Protein AF-A0A7K2MSC1-F1 (afdb_monomer_lite)

Structure (mmCIF, N/CA/C/O backbone):
data_AF-A0A7K2MSC1-F1
#
_entry.id   AF-A0A7K2MSC1-F1
#
loop_
_atom_site.group_PDB
_atom_site.id
_atom_site.type_symbol
_atom_site.label_atom_id
_atom_site.label_alt_id
_atom_site.label_comp_id
_atom_site.label_asym_id
_atom_site.label_entity_id
_atom_site.label_seq_id
_atom_site.pdbx_PDB_ins_code
_atom_site.Cartn_x
_atom_site.Cartn_y
_atom_site.Cartn_z
_atom_site.occupancy
_atom_site.B_iso_or_equiv
_atom_site.auth_seq_id
_atom_site.auth_comp_id
_atom_site.auth_asym_id
_atom_site.auth_atom_id
_atom_site.pdbx_PDB_model_num
ATOM 1 N N . ARG A 1 1 ? 23.534 0.451 -11.348 1.00 74.56 1 ARG A N 1
ATOM 2 C CA . ARG A 1 1 ? 22.287 0.545 -12.152 1.00 74.56 1 ARG A CA 1
ATOM 3 C C . ARG A 1 1 ? 22.360 -0.289 -13.434 1.00 74.56 1 ARG A C 1
ATOM 5 O O . ARG A 1 1 ? 21.647 -1.275 -13.486 1.00 74.56 1 ARG A O 1
ATOM 12 N N . ASN A 1 2 ? 23.224 0.024 -14.408 1.00 80.44 2 ASN A N 1
ATOM 13 C CA . ASN A 1 2 ? 23.273 -0.713 -15.690 1.00 80.44 2 ASN A CA 1
ATOM 14 C C . ASN A 1 2 ? 23.543 -2.213 -15.507 1.00 80.44 2 ASN A C 1
ATOM 16 O O . ASN A 1 2 ? 22.733 -3.019 -15.931 1.00 80.44 2 ASN A O 1
ATOM 20 N N . ALA A 1 3 ? 24.542 -2.581 -14.698 1.00 86.00 3 ALA A N 1
ATOM 21 C CA . ALA A 1 3 ? 24.825 -3.988 -14.392 1.00 86.00 3 ALA A CA 1
ATOM 22 C C . ALA A 1 3 ? 23.636 -4.767 -13.782 1.00 86.00 3 ALA A C 1
ATOM 24 O O . ALA A 1 3 ? 23.560 -5.982 -13.927 1.00 86.00 3 ALA A O 1
ATOM 25 N N . PHE A 1 4 ? 22.714 -4.091 -13.085 1.00 88.38 4 PHE A N 1
ATOM 26 C CA . PHE A 1 4 ? 21.494 -4.725 -12.577 1.00 88.38 4 PHE A CA 1
ATOM 27 C C . PHE A 1 4 ? 20.486 -4.956 -13.708 1.00 88.38 4 PHE A C 1
ATOM 29 O O . PHE A 1 4 ? 19.963 -6.057 -13.840 1.00 88.38 4 PHE A O 1
ATOM 36 N N . ILE A 1 5 ? 20.270 -3.948 -14.556 1.00 88.25 5 ILE A N 1
ATOM 37 C CA . ILE A 1 5 ? 19.389 -4.043 -15.727 1.00 88.25 5 ILE A CA 1
ATOM 38 C C . ILE A 1 5 ? 19.892 -5.126 -16.690 1.00 88.25 5 ILE A C 1
ATOM 40 O O . ILE A 1 5 ? 19.112 -5.977 -17.105 1.00 88.25 5 ILE A O 1
ATOM 44 N N . ASP A 1 6 ? 21.194 -5.161 -16.970 1.00 87.31 6 ASP A N 1
ATOM 45 C CA . ASP A 1 6 ? 21.807 -6.167 -17.841 1.00 87.31 6 ASP A CA 1
ATOM 46 C C . ASP A 1 6 ? 21.598 -7.587 -17.300 1.00 87.31 6 ASP A C 1
ATOM 48 O O . ASP A 1 6 ? 21.292 -8.506 -18.058 1.00 87.31 6 ASP A O 1
ATOM 52 N N . ARG A 1 7 ? 21.676 -7.772 -15.973 1.00 90.00 7 ARG A N 1
ATOM 53 C CA . ARG A 1 7 ? 21.363 -9.060 -15.335 1.00 90.00 7 ARG A CA 1
ATOM 54 C C . ARG A 1 7 ? 19.901 -9.455 -15.521 1.00 90.00 7 ARG A C 1
ATOM 56 O O . ARG A 1 7 ? 19.647 -10.616 -15.825 1.00 90.00 7 ARG A O 1
ATOM 63 N N . LEU A 1 8 ? 18.955 -8.525 -15.379 1.00 90.12 8 LEU A N 1
ATOM 64 C CA . LEU A 1 8 ? 17.536 -8.805 -15.643 1.00 90.12 8 LEU A CA 1
ATOM 65 C C . LEU A 1 8 ? 17.312 -9.212 -17.102 1.00 90.12 8 LEU A C 1
ATOM 67 O O . LEU A 1 8 ? 16.561 -10.147 -17.371 1.00 90.12 8 LEU A O 1
ATOM 71 N N . LEU A 1 9 ? 18.001 -8.555 -18.035 1.00 89.81 9 LEU A N 1
ATOM 72 C CA . LEU A 1 9 ? 17.887 -8.835 -19.465 1.00 89.81 9 LEU A CA 1
ATOM 73 C C . LEU A 1 9 ? 18.425 -10.213 -19.859 1.00 89.81 9 LEU A C 1
ATOM 75 O O . LEU A 1 9 ? 17.995 -10.747 -20.871 1.00 89.81 9 LEU A O 1
ATOM 79 N N . THR A 1 10 ? 19.265 -10.864 -19.048 1.00 90.94 10 THR A N 1
ATOM 80 C CA . THR A 1 10 ? 19.628 -12.276 -19.299 1.00 90.94 10 THR A CA 1
ATOM 81 C C . THR A 1 10 ? 18.417 -13.221 -19.275 1.00 90.94 10 THR A C 1
ATOM 83 O O . THR A 1 10 ? 18.464 -14.308 -19.849 1.00 90.94 10 THR A O 1
ATOM 86 N N . ALA A 1 11 ? 17.299 -12.804 -18.670 1.00 90.25 11 ALA A N 1
ATOM 87 C CA . ALA A 1 11 ? 16.046 -13.552 -18.691 1.00 90.25 11 ALA A CA 1
ATOM 88 C C . ALA A 1 11 ? 15.349 -13.561 -20.064 1.00 90.25 11 ALA A C 1
ATOM 90 O O . ALA A 1 11 ? 14.458 -14.382 -20.268 1.00 90.25 11 ALA A O 1
ATOM 91 N N . THR A 1 12 ? 15.731 -12.680 -20.998 1.00 88.00 12 THR A N 1
ATOM 92 C CA . THR A 1 12 ? 15.148 -12.641 -22.352 1.00 88.00 12 THR A CA 1
ATOM 93 C C . THR A 1 12 ? 15.789 -13.649 -23.307 1.00 88.00 12 THR A C 1
ATOM 95 O O . THR A 1 12 ? 15.261 -13.875 -24.394 1.00 88.00 12 THR A O 1
ATOM 98 N N . ALA A 1 13 ? 16.900 -14.284 -22.914 1.00 88.56 13 ALA A N 1
ATOM 99 C CA . ALA A 1 13 ? 17.530 -15.332 -23.707 1.00 88.56 13 ALA A CA 1
ATOM 100 C C . ALA A 1 13 ? 16.589 -16.540 -23.867 1.00 88.56 13 ALA A C 1
ATOM 102 O O . ALA A 1 13 ? 15.914 -16.951 -22.921 1.00 88.56 13 ALA A O 1
ATOM 103 N N . ALA A 1 14 ? 16.553 -17.124 -25.068 1.00 85.75 14 ALA A N 1
ATOM 104 C CA . ALA A 1 14 ? 15.609 -18.187 -25.420 1.00 85.75 14 ALA A CA 1
ATOM 105 C C . ALA A 1 14 ? 15.769 -19.462 -24.568 1.00 85.75 14 ALA A C 1
ATOM 107 O O . ALA A 1 14 ? 14.793 -20.169 -24.317 1.00 85.75 14 ALA A O 1
ATOM 108 N N . ASP A 1 15 ? 16.986 -19.745 -24.104 1.00 93.00 15 ASP A N 1
ATOM 109 C CA . ASP A 1 15 ? 17.340 -20.865 -23.227 1.00 93.00 15 ASP A CA 1
ATOM 110 C C . ASP A 1 15 ? 17.222 -20.526 -21.731 1.00 93.00 15 ASP A C 1
ATOM 112 O O . ASP A 1 15 ? 17.391 -21.397 -20.870 1.00 93.00 15 ASP A O 1
ATOM 116 N N . SER A 1 16 ? 16.888 -19.277 -21.396 1.00 91.38 16 SER A N 1
ATOM 117 C CA . SER A 1 16 ? 16.751 -18.855 -20.012 1.00 91.38 16 SER A CA 1
ATOM 118 C C . SER A 1 16 ? 15.553 -19.523 -19.347 1.00 91.38 16 SER A C 1
ATOM 120 O O . SER A 1 16 ? 14.413 -19.469 -19.822 1.00 91.38 16 SER A O 1
ATOM 122 N N . ARG A 1 17 ? 15.804 -20.116 -18.178 1.00 93.25 17 ARG A N 1
ATOM 123 C CA . ARG A 1 17 ? 14.766 -20.650 -17.282 1.00 93.25 17 ARG A CA 1
ATOM 124 C C . ARG A 1 17 ? 14.212 -19.600 -16.319 1.00 93.25 17 ARG A C 1
ATOM 126 O O . ARG A 1 17 ? 13.281 -19.897 -15.574 1.00 93.25 17 ARG A O 1
ATOM 133 N N . LEU A 1 18 ? 14.785 -18.397 -16.314 1.00 90.94 18 LEU A N 1
ATOM 134 C CA . LEU A 1 18 ? 14.333 -17.285 -15.491 1.00 90.94 18 LEU A CA 1
ATOM 135 C C . LEU A 1 18 ? 13.195 -16.543 -16.204 1.00 90.94 18 LEU A C 1
ATOM 137 O O . LEU A 1 18 ? 13.225 -16.337 -17.418 1.00 90.94 18 LEU A O 1
ATOM 141 N N . ARG A 1 19 ? 12.178 -16.133 -15.447 1.00 89.19 19 ARG A N 1
ATOM 142 C CA . ARG A 1 19 ? 11.130 -15.219 -15.910 1.00 89.19 19 ARG A CA 1
ATOM 143 C C . ARG A 1 19 ? 11.129 -14.010 -14.994 1.00 89.19 19 ARG A C 1
ATOM 145 O O . ARG A 1 19 ? 11.107 -14.162 -13.776 1.00 89.19 19 ARG A O 1
ATOM 152 N N . VAL A 1 20 ? 11.192 -12.828 -15.591 1.00 89.50 20 VAL A N 1
ATOM 153 C CA . VAL A 1 20 ? 11.249 -11.556 -14.872 1.00 89.50 20 VAL A CA 1
ATOM 154 C C . VAL A 1 20 ? 9.998 -10.769 -15.216 1.00 89.50 20 VAL A C 1
ATOM 156 O O . VAL A 1 20 ? 9.694 -10.568 -16.388 1.00 89.50 20 VAL A O 1
ATOM 159 N N . VAL A 1 21 ? 9.293 -10.314 -14.184 1.00 90.19 21 VAL A N 1
ATOM 160 C CA . VAL A 1 21 ? 8.221 -9.327 -14.304 1.00 90.19 21 VAL A CA 1
ATOM 161 C C . VAL A 1 21 ? 8.707 -8.062 -13.619 1.00 90.19 21 VAL A C 1
ATOM 163 O O . VAL A 1 21 ? 9.145 -8.109 -12.470 1.00 90.19 21 VAL A O 1
ATOM 166 N N . VAL A 1 22 ? 8.646 -6.938 -14.327 1.00 87.75 22 VAL A N 1
ATOM 167 C CA . VAL A 1 22 ? 9.003 -5.628 -13.778 1.00 87.75 22 VAL A CA 1
ATOM 168 C C . VAL A 1 22 ? 7.748 -4.772 -13.734 1.00 87.75 22 VAL A C 1
ATOM 170 O O . VAL A 1 22 ? 7.053 -4.634 -14.736 1.00 87.75 22 VAL A O 1
ATOM 173 N N . ALA A 1 23 ? 7.468 -4.185 -12.574 1.00 89.06 23 ALA A N 1
ATOM 174 C CA . ALA A 1 23 ? 6.423 -3.183 -12.420 1.00 89.06 23 ALA A CA 1
ATOM 175 C C . ALA A 1 23 ? 7.060 -1.790 -12.432 1.00 89.06 23 ALA A C 1
ATOM 177 O O . ALA A 1 23 ? 7.946 -1.496 -11.628 1.00 89.06 23 ALA A O 1
ATOM 178 N N . VAL A 1 24 ? 6.608 -0.934 -13.346 1.00 88.00 24 VAL A N 1
ATOM 179 C CA . VAL A 1 24 ? 7.097 0.440 -13.504 1.00 88.00 24 VAL A CA 1
ATOM 180 C C . VAL A 1 24 ? 5.888 1.367 -13.553 1.00 88.00 24 VAL A C 1
ATOM 182 O O . VAL A 1 24 ? 4.903 1.063 -14.224 1.00 88.00 24 VAL A O 1
ATOM 185 N N . ARG A 1 25 ? 5.937 2.497 -12.839 1.00 85.88 25 ARG A N 1
ATOM 186 C CA . ARG A 1 25 ? 4.901 3.529 -12.979 1.00 85.88 25 ARG A CA 1
ATOM 187 C C . ARG A 1 25 ? 4.985 4.155 -14.375 1.00 85.88 25 ARG A C 1
ATOM 189 O O . ARG A 1 25 ? 6.079 4.332 -14.908 1.00 85.88 25 ARG A O 1
ATOM 196 N N . ALA A 1 26 ? 3.843 4.528 -14.947 1.00 85.69 26 ALA A N 1
A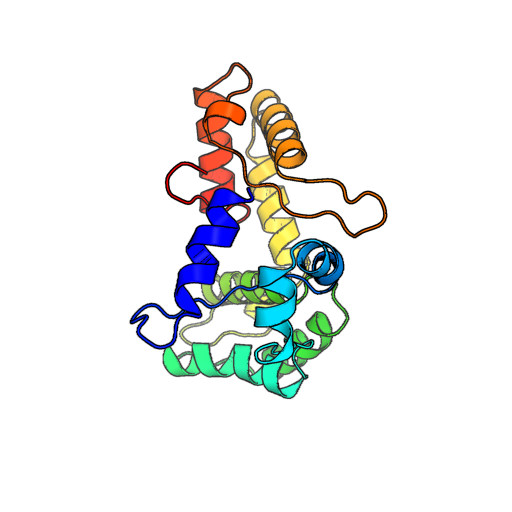TOM 197 C CA . ALA A 1 26 ? 3.771 5.030 -16.320 1.00 85.69 26 ALA A CA 1
ATOM 198 C C . ALA A 1 26 ? 4.672 6.257 -16.578 1.00 85.69 26 ALA A C 1
ATOM 200 O O . ALA A 1 26 ? 5.292 6.354 -17.633 1.00 85.69 26 ALA A O 1
ATOM 201 N N . ASP A 1 27 ? 4.824 7.143 -15.593 1.00 86.06 27 ASP A N 1
ATOM 202 C CA . ASP A 1 27 ? 5.686 8.331 -15.649 1.00 86.06 27 ASP A CA 1
ATOM 203 C C . ASP A 1 27 ? 7.194 8.012 -15.673 1.00 86.06 27 ASP A C 1
ATOM 205 O O . ASP A 1 27 ? 8.000 8.860 -16.048 1.00 86.06 27 ASP A O 1
ATOM 209 N N . PHE A 1 28 ? 7.590 6.774 -15.361 1.00 85.19 28 PHE A N 1
ATOM 210 C CA . PHE A 1 28 ? 8.977 6.306 -15.438 1.00 85.19 28 PHE A CA 1
ATOM 211 C C . PHE A 1 28 ? 9.278 5.492 -16.705 1.00 85.19 28 PHE A C 1
ATOM 213 O O . PHE A 1 28 ? 10.443 5.166 -16.939 1.00 85.19 28 PHE A O 1
ATOM 220 N N . LEU A 1 29 ? 8.284 5.207 -17.560 1.00 86.12 29 LEU A N 1
ATOM 221 C CA . LEU A 1 29 ? 8.501 4.454 -18.806 1.00 86.12 29 LEU A CA 1
ATOM 222 C C . LEU A 1 29 ? 9.495 5.149 -19.746 1.00 86.12 29 LEU A C 1
ATOM 224 O O . LEU A 1 29 ? 10.307 4.475 -20.379 1.00 86.12 29 LEU A O 1
ATOM 228 N N . GLY A 1 30 ? 9.508 6.486 -19.781 1.00 86.25 30 GLY A N 1
ATOM 229 C CA . GLY A 1 30 ? 10.489 7.249 -20.562 1.00 86.25 30 GLY A CA 1
ATOM 230 C C . GLY A 1 30 ? 11.937 6.935 -20.167 1.00 86.25 30 GLY A C 1
ATOM 231 O O . GLY A 1 30 ? 12.795 6.779 -21.029 1.00 86.25 30 GLY A O 1
ATOM 232 N N . ARG A 1 31 ? 12.199 6.713 -18.873 1.00 85.00 31 ARG A N 1
ATOM 233 C CA . ARG A 1 31 ? 13.534 6.342 -18.378 1.00 85.00 31 ARG A CA 1
ATOM 234 C C . ARG A 1 31 ? 13.924 4.913 -18.743 1.00 85.00 31 ARG A C 1
ATOM 236 O O . ARG A 1 31 ? 15.110 4.607 -18.839 1.00 85.00 3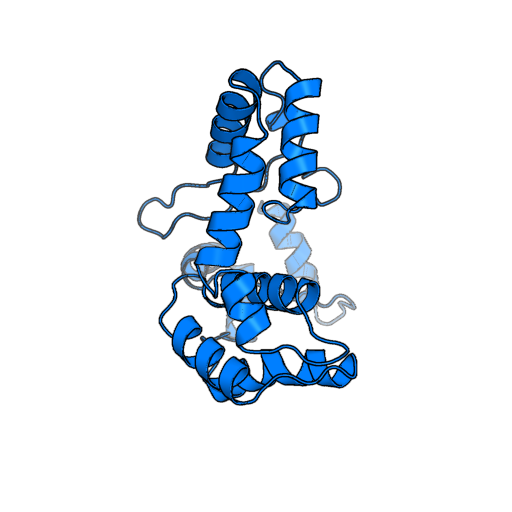1 ARG A O 1
ATOM 243 N N . CYS A 1 32 ? 12.951 4.023 -18.939 1.00 87.38 32 CYS A N 1
ATOM 244 C CA . CYS A 1 32 ? 13.218 2.684 -19.464 1.00 87.38 32 C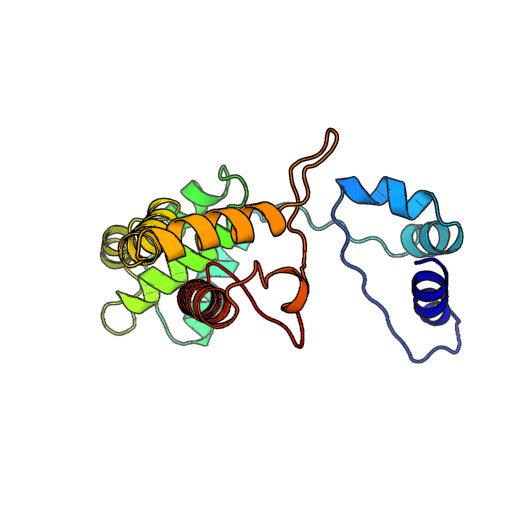YS A CA 1
ATOM 245 C C . CYS A 1 32 ? 13.649 2.741 -20.935 1.00 87.38 32 CYS A C 1
ATOM 247 O O . CYS A 1 32 ? 14.527 1.974 -21.331 1.00 87.38 32 CYS A O 1
ATOM 249 N N . ALA A 1 33 ? 13.094 3.679 -21.711 1.00 86.25 33 ALA A N 1
ATOM 250 C CA . ALA A 1 33 ? 13.446 3.882 -23.116 1.00 86.25 33 ALA A CA 1
ATOM 251 C C . ALA A 1 33 ? 14.889 4.394 -23.323 1.00 86.25 33 ALA A C 1
ATOM 253 O O . ALA A 1 33 ? 15.460 4.238 -24.398 1.00 86.25 33 ALA A O 1
ATOM 254 N N . GLU A 1 34 ? 15.525 4.951 -22.286 1.00 87.94 34 GLU A N 1
ATOM 255 C CA . GLU A 1 34 ? 16.947 5.333 -22.316 1.00 87.94 34 GLU A CA 1
ATOM 256 C C . GLU A 1 34 ? 17.894 4.118 -22.357 1.00 87.94 34 GLU A C 1
ATOM 258 O O . GLU A 1 34 ? 19.079 4.265 -22.657 1.00 87.94 34 GLU A O 1
ATOM 263 N N . HIS A 1 35 ? 17.403 2.914 -22.032 1.00 88.75 35 HIS A N 1
ATOM 264 C CA . HIS A 1 35 ? 18.196 1.688 -22.045 1.00 88.75 35 HIS A CA 1
ATOM 265 C C . HIS A 1 35 ? 17.787 0.798 -23.231 1.00 88.75 35 HIS A C 1
ATOM 267 O O . HIS A 1 35 ? 16.676 0.253 -23.224 1.00 88.75 35 HIS A O 1
ATOM 273 N N . PRO A 1 36 ? 18.669 0.561 -24.223 1.00 87.62 36 PRO A N 1
ATOM 274 C CA . PRO A 1 36 ? 18.310 -0.171 -25.442 1.00 87.62 36 PRO A CA 1
ATOM 275 C C . PRO A 1 36 ? 17.719 -1.560 -25.177 1.00 87.62 36 PRO A C 1
ATOM 277 O O . PRO A 1 36 ? 16.694 -1.922 -25.747 1.00 87.62 36 PRO A O 1
ATOM 280 N N . GLY A 1 37 ? 18.312 -2.317 -24.247 1.00 88.19 37 GLY A N 1
ATOM 281 C CA . GLY A 1 37 ? 17.819 -3.653 -23.912 1.00 88.19 37 GLY A CA 1
ATOM 282 C C . GLY A 1 37 ? 16.443 -3.663 -23.231 1.00 88.19 37 GLY A C 1
ATOM 283 O O . GLY A 1 37 ? 15.642 -4.550 -23.507 1.00 88.19 37 GLY A O 1
ATOM 284 N N . LEU A 1 38 ? 16.130 -2.660 -22.395 1.00 88.56 38 LEU A N 1
ATOM 285 C CA . LEU A 1 38 ? 14.789 -2.541 -21.804 1.00 88.56 38 LEU A CA 1
ATOM 286 C C . LEU A 1 38 ? 13.775 -2.103 -22.852 1.00 88.56 38 LEU A C 1
ATOM 288 O O . LEU A 1 38 ? 12.665 -2.612 -22.860 1.00 88.56 38 LEU A O 1
ATOM 292 N N . THR A 1 39 ? 14.168 -1.202 -23.751 1.00 88.69 39 THR A N 1
ATOM 293 C CA . THR A 1 39 ? 13.316 -0.761 -24.860 1.00 88.69 39 THR A CA 1
ATOM 294 C C . THR A 1 39 ? 12.869 -1.951 -25.702 1.00 88.69 39 THR A C 1
ATOM 296 O O . THR A 1 39 ? 11.674 -2.124 -25.913 1.00 88.69 39 THR A O 1
ATOM 299 N N . ALA A 1 40 ? 13.812 -2.807 -26.110 1.00 87.62 40 ALA A N 1
ATOM 300 C CA . ALA A 1 40 ? 13.506 -4.016 -26.868 1.00 87.62 40 ALA A CA 1
ATOM 301 C C . ALA A 1 40 ? 12.600 -4.978 -26.079 1.00 87.62 40 ALA A C 1
ATOM 303 O O . ALA A 1 40 ? 11.608 -5.462 -26.608 1.00 87.62 40 ALA A O 1
ATOM 304 N N . ALA A 1 41 ? 12.890 -5.211 -24.794 1.00 86.19 41 ALA A N 1
ATOM 305 C CA . ALA A 1 41 ? 12.082 -6.107 -23.964 1.00 86.19 41 ALA A CA 1
ATOM 306 C C . ALA A 1 41 ? 10.648 -5.592 -23.722 1.00 86.19 41 ALA A C 1
ATOM 308 O O . ALA A 1 41 ? 9.715 -6.385 -23.624 1.00 86.19 41 ALA A O 1
ATOM 309 N N . LEU A 1 42 ? 10.460 -4.273 -23.614 1.00 85.19 42 LEU A N 1
ATOM 310 C CA . LEU A 1 42 ? 9.156 -3.661 -23.352 1.00 85.19 42 LEU A CA 1
ATOM 311 C C . LEU A 1 42 ? 8.251 -3.619 -24.589 1.00 85.19 42 LEU A C 1
ATOM 313 O O . LEU A 1 42 ? 7.031 -3.614 -24.424 1.00 85.19 42 LEU A O 1
ATOM 317 N N . GLN A 1 43 ? 8.809 -3.608 -25.804 1.00 83.50 43 GLN A N 1
ATOM 318 C CA . GLN A 1 43 ? 8.024 -3.571 -27.045 1.00 83.50 43 GLN A CA 1
ATOM 319 C C . GLN A 1 43 ? 7.044 -4.747 -27.158 1.00 83.50 43 GLN A C 1
ATOM 321 O O . GLN A 1 43 ? 5.891 -4.539 -27.527 1.00 83.50 43 GLN A O 1
ATOM 326 N N . ASP A 1 44 ? 7.476 -5.945 -26.764 1.00 78.56 44 ASP A N 1
ATOM 327 C CA . ASP A 1 44 ? 6.706 -7.178 -26.968 1.00 78.56 44 ASP A CA 1
ATOM 328 C C . ASP A 1 44 ? 5.951 -7.656 -25.711 1.00 78.56 44 ASP A C 1
ATOM 330 O O . ASP A 1 44 ? 5.162 -8.599 -25.781 1.00 78.56 44 ASP A O 1
ATOM 334 N N . ALA A 1 45 ? 6.184 -7.034 -24.548 1.00 80.56 45 ALA A N 1
ATOM 335 C CA . ALA A 1 45 ? 5.744 -7.564 -23.252 1.00 80.56 45 ALA A CA 1
ATOM 336 C C . ALA A 1 45 ? 5.293 -6.489 -22.241 1.00 80.56 45 ALA A C 1
ATOM 338 O O . ALA A 1 45 ? 5.541 -6.612 -21.040 1.00 80.56 45 ALA A O 1
ATOM 339 N N . THR A 1 46 ? 4.613 -5.435 -22.705 1.00 86.75 46 THR A N 1
ATOM 340 C CA . THR A 1 46 ? 4.043 -4.405 -21.818 1.00 86.75 46 THR A CA 1
ATOM 341 C C . THR A 1 46 ? 2.558 -4.643 -21.553 1.00 86.75 46 THR A C 1
ATOM 343 O O . THR A 1 46 ? 1.738 -4.642 -22.469 1.00 86.75 46 THR A O 1
ATOM 346 N N . LEU A 1 47 ? 2.199 -4.772 -20.274 1.00 89.50 47 LEU A N 1
ATOM 347 C CA . LEU A 1 47 ? 0.815 -4.761 -19.803 1.00 89.50 47 LEU A CA 1
ATOM 348 C C . LEU A 1 47 ? 0.549 -3.460 -19.047 1.00 89.50 47 LEU A C 1
ATOM 350 O O . LEU A 1 47 ? 1.197 -3.172 -18.041 1.00 89.50 47 LEU A O 1
ATOM 354 N N . LEU A 1 48 ? -0.414 -2.675 -19.529 1.00 89.06 48 LEU A N 1
ATOM 355 C CA . LEU A 1 48 ? -0.833 -1.448 -18.862 1.00 89.06 48 LEU A CA 1
ATOM 356 C C . LEU A 1 48 ? -1.865 -1.774 -17.782 1.00 89.06 48 LEU A C 1
ATOM 358 O O . LEU A 1 48 ? -2.987 -2.177 -18.081 1.00 89.06 48 LEU A O 1
ATOM 362 N N . ALA A 1 49 ? -1.485 -1.569 -16.522 1.00 88.75 49 ALA A N 1
ATOM 363 C CA . ALA A 1 49 ? -2.406 -1.624 -15.396 1.00 88.75 49 ALA A CA 1
ATOM 364 C C . ALA A 1 49 ? -3.127 -0.273 -15.264 1.00 88.75 49 ALA A C 1
ATOM 366 O O . ALA A 1 49 ? -2.590 0.679 -14.695 1.00 88.75 49 ALA A O 1
ATOM 367 N N . GLY A 1 50 ? -4.324 -0.184 -15.847 1.00 87.69 50 GLY A N 1
ATOM 368 C CA . GLY A 1 50 ? -5.207 0.969 -15.688 1.00 87.69 50 GLY A CA 1
ATOM 369 C C . GLY A 1 50 ? -5.812 1.064 -14.280 1.00 87.69 50 GLY A C 1
ATOM 370 O O . GLY A 1 50 ? -5.685 0.130 -13.483 1.00 87.69 50 GLY A O 1
ATOM 371 N N . PRO A 1 51 ? -6.482 2.184 -13.955 1.00 87.12 51 PRO A N 1
ATOM 372 C CA . PRO A 1 51 ? -7.270 2.270 -12.732 1.00 87.12 51 PRO A CA 1
ATOM 373 C C . PRO A 1 51 ? -8.351 1.183 -12.723 1.00 87.12 51 PRO A C 1
ATOM 375 O O . PRO A 1 51 ? -8.951 0.894 -13.759 1.00 87.12 51 PRO A O 1
ATOM 378 N N . MET A 1 52 ? -8.611 0.607 -11.547 1.00 92.00 52 MET A N 1
ATOM 379 C CA . MET A 1 52 ? -9.690 -0.364 -11.381 1.00 92.00 52 MET A CA 1
ATOM 380 C C . MET A 1 52 ? -11.036 0.282 -11.709 1.00 92.00 52 MET A C 1
ATOM 382 O O . MET A 1 52 ? -11.359 1.375 -11.237 1.00 92.00 52 MET A O 1
ATOM 386 N N . SER A 1 53 ? -11.846 -0.428 -12.480 1.00 92.69 53 SER A N 1
ATOM 387 C CA . SER A 1 53 ? -13.257 -0.118 -12.652 1.00 92.69 53 SER A CA 1
ATOM 388 C C . SER A 1 53 ? -14.015 -0.255 -11.327 1.00 92.69 53 SER A C 1
ATOM 390 O O . SER A 1 53 ? -13.576 -0.910 -10.381 1.00 92.69 53 SER A O 1
ATOM 392 N N . ARG A 1 54 ? -15.216 0.327 -11.266 1.00 94.38 54 ARG A N 1
ATOM 393 C CA . ARG A 1 54 ? -16.113 0.197 -10.105 1.00 94.38 54 ARG A CA 1
ATOM 394 C C . ARG A 1 54 ? -16.412 -1.262 -9.745 1.00 94.38 54 ARG A C 1
ATOM 396 O O . ARG A 1 54 ? -16.532 -1.578 -8.564 1.00 94.38 54 ARG A O 1
ATOM 403 N N . GLU A 1 55 ? -16.513 -2.138 -10.744 1.00 95.31 55 GLU A N 1
ATOM 404 C CA . GLU A 1 55 ? -16.747 -3.566 -10.517 1.00 95.31 55 GLU A CA 1
ATOM 405 C C . GLU A 1 55 ? -15.495 -4.265 -9.979 1.00 95.31 55 GLU A C 1
ATOM 407 O O . GLU A 1 55 ? -15.581 -5.001 -9.002 1.00 95.31 55 GLU A O 1
ATOM 412 N N . GLU A 1 56 ? -14.314 -3.972 -10.525 1.00 95.50 56 GLU A N 1
ATOM 413 C CA . GLU A 1 56 ? -13.053 -4.516 -9.999 1.00 95.50 56 GLU A CA 1
ATOM 414 C C . GLU A 1 56 ? -12.784 -4.042 -8.566 1.00 95.50 56 GLU A C 1
ATOM 416 O O . GLU A 1 56 ? -12.359 -4.837 -7.729 1.00 95.50 56 GLU A O 1
ATOM 421 N N . LEU A 1 57 ? -13.099 -2.783 -8.238 1.00 95.69 57 LEU A N 1
ATOM 422 C CA . LEU A 1 57 ? -13.049 -2.278 -6.863 1.00 95.69 57 LEU A CA 1
ATOM 423 C C . LEU A 1 57 ? -14.008 -3.052 -5.955 1.00 95.69 57 LEU A C 1
ATOM 425 O O . LEU A 1 57 ? -13.628 -3.486 -4.868 1.00 95.69 57 LEU A O 1
ATOM 429 N N . ARG A 1 58 ? -15.248 -3.269 -6.403 1.00 96.44 58 ARG A N 1
ATOM 430 C CA . ARG A 1 58 ? -16.239 -4.064 -5.671 1.00 96.44 58 ARG A CA 1
ATOM 431 C C . ARG A 1 58 ? -15.724 -5.479 -5.408 1.00 96.44 58 ARG A C 1
ATOM 433 O O . ARG A 1 58 ? -15.828 -5.964 -4.279 1.00 96.44 58 ARG A O 1
ATOM 440 N N . GLU A 1 59 ? -15.153 -6.131 -6.416 1.00 96.62 59 GLU A N 1
ATOM 441 C CA . GLU A 1 59 ? -14.542 -7.451 -6.278 1.00 96.62 59 GLU A CA 1
ATOM 442 C C . GLU A 1 59 ? -13.356 -7.444 -5.310 1.00 96.62 59 GLU A C 1
ATOM 444 O O . GLU A 1 59 ? -13.272 -8.328 -4.452 1.00 96.62 59 GLU A O 1
ATOM 449 N N . ALA A 1 60 ? -12.487 -6.434 -5.393 1.00 95.94 60 ALA A N 1
ATOM 450 C CA . ALA A 1 60 ? -11.333 -6.264 -4.514 1.00 95.94 60 ALA A CA 1
ATOM 451 C C . ALA A 1 60 ? -11.733 -6.112 -3.037 1.00 95.94 60 ALA A C 1
ATOM 453 O O . ALA A 1 60 ? -10.965 -6.489 -2.155 1.00 95.94 60 ALA A O 1
ATOM 454 N N . VAL A 1 61 ? -12.943 -5.622 -2.751 1.00 96.00 61 VAL A N 1
ATOM 455 C CA . VAL A 1 61 ? -13.504 -5.585 -1.391 1.00 96.00 61 VAL A CA 1
ATOM 456 C C . VAL A 1 61 ? -14.151 -6.918 -1.004 1.00 96.00 61 VAL A C 1
ATOM 458 O O . VAL A 1 61 ? -13.878 -7.473 0.062 1.00 96.00 61 VAL A O 1
ATOM 461 N N . VAL A 1 62 ? -15.051 -7.432 -1.843 1.00 96.69 62 VAL A N 1
ATOM 462 C CA . VAL A 1 62 ? -15.955 -8.529 -1.462 1.00 96.69 62 VAL A CA 1
ATOM 463 C C . VAL A 1 62 ? -15.268 -9.891 -1.519 1.00 96.69 62 VAL A C 1
ATOM 465 O O . VAL A 1 62 ? -15.497 -10.719 -0.637 1.00 96.69 62 VAL A O 1
ATOM 468 N N . ARG A 1 63 ? -14.424 -10.151 -2.526 1.00 97.06 63 ARG A N 1
ATOM 469 C CA . ARG A 1 63 ? -13.810 -11.475 -2.716 1.00 97.06 63 ARG A CA 1
ATOM 470 C C . ARG A 1 63 ? -12.850 -11.856 -1.584 1.00 97.06 63 ARG A C 1
ATOM 472 O O . ARG A 1 63 ? -12.993 -12.972 -1.081 1.00 97.06 63 ARG A O 1
ATOM 479 N N . PRO A 1 64 ? -11.939 -10.981 -1.111 1.00 95.56 64 PRO A N 1
ATOM 480 C CA . PRO A 1 64 ? -11.080 -11.313 0.027 1.00 95.56 64 PRO A CA 1
ATOM 481 C C . PRO A 1 64 ? -11.877 -11.556 1.312 1.00 95.56 64 PRO A C 1
ATOM 483 O O . PRO A 1 64 ? -11.593 -12.501 2.048 1.00 95.56 64 PRO A O 1
ATOM 486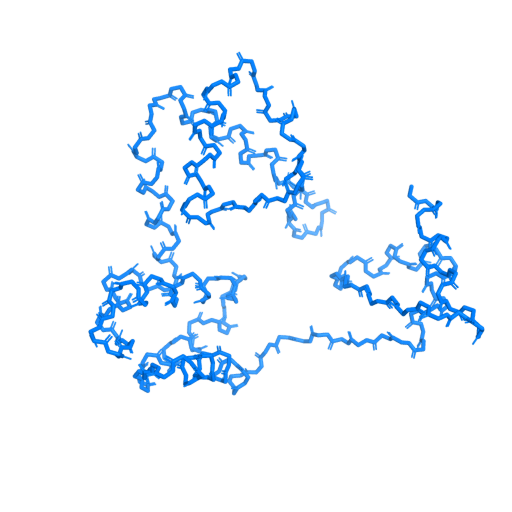 N N . ALA A 1 65 ? -12.919 -10.753 1.558 1.00 95.69 65 ALA A N 1
ATOM 487 C CA . ALA A 1 65 ? -13.802 -10.946 2.703 1.00 95.69 65 ALA A CA 1
ATOM 488 C C . ALA A 1 65 ? -14.516 -12.303 2.633 1.00 95.69 65 ALA A C 1
ATOM 490 O O . ALA A 1 65 ? -14.479 -13.060 3.600 1.00 95.69 65 ALA A O 1
ATOM 491 N N . ALA A 1 66 ? -15.084 -12.656 1.477 1.00 95.88 66 ALA A N 1
ATOM 492 C CA . ALA A 1 66 ? -15.746 -13.941 1.271 1.00 95.88 66 ALA A CA 1
ATOM 493 C C . ALA A 1 66 ? -14.785 -15.130 1.450 1.00 95.88 66 ALA A C 1
ATOM 495 O O . ALA A 1 66 ? -15.151 -16.112 2.094 1.00 95.88 66 ALA A O 1
ATOM 496 N N . ALA A 1 67 ? -13.545 -15.028 0.958 1.00 97.00 67 ALA A N 1
ATOM 497 C CA . ALA A 1 67 ? -12.513 -16.047 1.160 1.00 97.00 67 ALA A CA 1
ATOM 498 C C . ALA A 1 67 ? -12.163 -16.236 2.649 1.00 97.00 67 ALA A C 1
ATOM 500 O O . ALA A 1 67 ? -11.990 -17.361 3.113 1.00 97.00 67 ALA A O 1
ATOM 501 N N . ALA A 1 68 ? -12.156 -15.150 3.428 1.00 95.69 68 ALA A N 1
ATOM 502 C CA . ALA A 1 68 ? -12.028 -15.176 4.888 1.00 95.69 68 ALA A CA 1
ATOM 503 C C . ALA A 1 68 ? -13.354 -15.485 5.615 1.00 95.69 68 ALA A C 1
ATOM 505 O O . ALA A 1 68 ? -13.445 -15.404 6.841 1.00 95.69 68 ALA A O 1
ATOM 506 N N . SER A 1 69 ? -14.402 -15.837 4.866 1.00 96.69 69 SER A N 1
ATOM 507 C CA . SER A 1 69 ? -15.752 -16.107 5.352 1.00 96.69 69 SER A CA 1
ATOM 508 C C . SER A 1 69 ? -16.386 -14.948 6.154 1.00 96.69 69 SER A C 1
ATOM 510 O O . SER A 1 69 ? -17.229 -15.154 7.034 1.00 96.69 69 SER A O 1
ATOM 512 N N . LEU A 1 70 ? -15.987 -13.719 5.844 1.00 97.50 70 LEU A N 1
ATOM 513 C CA . LEU A 1 70 ? -16.574 -12.469 6.314 1.00 97.50 70 LEU A CA 1
ATOM 514 C C . LEU A 1 70 ? -17.673 -12.006 5.350 1.00 97.50 70 LEU A C 1
ATOM 516 O O . LEU A 1 70 ? -17.686 -12.357 4.171 1.00 97.50 70 LEU A O 1
ATOM 520 N N . VAL A 1 71 ? -18.590 -11.188 5.857 1.00 96.75 71 VAL A N 1
ATOM 521 C CA . VAL A 1 71 ? -19.657 -10.559 5.073 1.00 96.75 71 VAL A CA 1
ATOM 522 C C . VAL A 1 71 ? -19.411 -9.057 5.075 1.00 96.75 71 VAL A C 1
ATOM 524 O O . VAL A 1 71 ? -19.189 -8.470 6.130 1.00 96.75 71 VAL A O 1
ATOM 527 N N . VAL A 1 72 ? -19.456 -8.426 3.906 1.00 97.88 72 VAL A N 1
ATOM 528 C CA . VAL A 1 72 ? -19.384 -6.965 3.783 1.00 97.88 72 VAL A CA 1
ATOM 529 C C . VAL A 1 72 ? -20.779 -6.451 3.473 1.00 97.88 72 VAL A C 1
ATOM 531 O O . VAL A 1 72 ? -21.438 -6.950 2.557 1.00 97.88 72 VAL A O 1
ATOM 534 N N . GLU A 1 73 ? -21.251 -5.468 4.234 1.00 97.88 73 GLU A N 1
ATOM 535 C CA . GLU A 1 73 ? -22.528 -4.828 3.939 1.00 97.88 73 GLU A CA 1
ATOM 536 C C . GLU A 1 73 ? -22.522 -4.218 2.535 1.00 97.88 73 GLU A C 1
ATOM 538 O O . GLU A 1 73 ? -21.593 -3.512 2.140 1.00 97.88 73 GLU A O 1
ATOM 543 N N . ARG A 1 74 ? -23.607 -4.435 1.782 1.00 96.75 74 ARG A N 1
ATOM 544 C CA . ARG A 1 74 ? -23.737 -3.894 0.418 1.00 96.75 74 ARG A CA 1
ATOM 545 C C . ARG A 1 74 ? -23.585 -2.373 0.384 1.00 96.75 74 ARG A C 1
ATOM 547 O O . ARG A 1 74 ? -22.983 -1.858 -0.554 1.00 96.75 74 ARG A O 1
ATOM 554 N N . ALA A 1 75 ? -24.125 -1.691 1.396 1.00 97.06 75 ALA A N 1
ATOM 555 C CA . ALA A 1 75 ? -24.031 -0.244 1.545 1.00 97.06 75 ALA A CA 1
ATOM 556 C C . ALA A 1 75 ? -22.583 0.213 1.781 1.00 97.06 75 ALA A C 1
ATOM 558 O O . ALA A 1 75 ? -22.149 1.181 1.164 1.00 97.06 75 ALA A O 1
ATOM 559 N N . LEU A 1 76 ? -21.815 -0.525 2.591 1.00 96.75 76 LEU A N 1
ATOM 560 C CA . LEU A 1 76 ? -20.393 -0.254 2.803 1.00 96.75 76 LEU A CA 1
ATOM 561 C C . LEU A 1 76 ? -19.600 -0.414 1.503 1.00 96.75 76 LEU A C 1
ATOM 563 O O . LEU A 1 76 ? -18.812 0.459 1.157 1.00 96.75 76 LEU A O 1
ATOM 567 N N . THR A 1 77 ? -19.828 -1.494 0.749 1.00 96.75 77 THR A N 1
ATOM 568 C CA . THR A 1 77 ? -19.136 -1.692 -0.532 1.00 96.75 77 THR A CA 1
ATOM 569 C C . THR A 1 77 ? -19.445 -0.574 -1.525 1.00 96.75 77 THR A C 1
ATOM 571 O O . THR A 1 77 ? -18.527 -0.069 -2.160 1.00 96.75 77 THR A O 1
ATOM 574 N N . ALA A 1 78 ? -20.715 -0.178 -1.661 1.00 95.81 78 ALA A N 1
ATOM 575 C CA . ALA A 1 78 ? -21.103 0.913 -2.557 1.00 95.81 78 ALA A CA 1
ATOM 576 C C . ALA A 1 78 ? -20.404 2.223 -2.170 1.00 95.81 78 ALA A C 1
ATOM 578 O O . ALA A 1 78 ? -19.769 2.851 -3.012 1.00 95.81 78 ALA A O 1
ATOM 579 N N . ARG A 1 79 ? -20.430 2.559 -0.876 1.00 94.62 79 ARG A N 1
ATOM 580 C CA . ARG A 1 79 ? -19.782 3.755 -0.338 1.00 94.62 79 ARG A CA 1
ATOM 581 C C . ARG A 1 79 ? -18.270 3.766 -0.564 1.00 94.62 79 ARG A C 1
ATOM 583 O O . ARG A 1 79 ? -17.739 4.774 -1.007 1.00 94.62 79 ARG A O 1
ATOM 590 N N . LEU A 1 80 ? -17.579 2.653 -0.306 1.00 94.06 80 LEU A N 1
ATOM 591 C CA . LEU A 1 80 ? -16.138 2.542 -0.556 1.00 94.06 80 LEU A CA 1
ATOM 592 C C . LEU A 1 80 ? -15.802 2.739 -2.035 1.00 94.06 80 LEU A C 1
ATOM 594 O O . LEU A 1 80 ? -14.871 3.468 -2.353 1.00 94.06 80 LEU A O 1
ATOM 598 N N . VAL A 1 81 ? -16.565 2.118 -2.938 1.00 94.44 81 VAL A N 1
ATOM 599 C CA . VAL A 1 81 ? -16.357 2.280 -4.382 1.00 94.44 81 VAL A CA 1
ATOM 600 C C . VAL A 1 81 ? -16.558 3.739 -4.797 1.00 94.44 81 VAL A C 1
ATOM 602 O O . VAL A 1 81 ? -15.739 4.264 -5.545 1.00 94.44 81 VAL A O 1
ATOM 605 N N . ASP A 1 82 ? -17.597 4.408 -4.292 1.00 93.06 82 ASP A N 1
ATOM 606 C CA . ASP A 1 82 ? -17.845 5.824 -4.581 1.00 93.06 82 ASP A CA 1
ATOM 607 C C . ASP A 1 82 ? -16.728 6.735 -4.060 1.00 93.06 82 ASP A C 1
ATOM 609 O O . ASP A 1 82 ? -16.276 7.622 -4.776 1.00 93.06 82 ASP A O 1
ATOM 613 N N . GLU A 1 83 ? -16.244 6.500 -2.840 1.00 90.81 83 GLU A N 1
ATOM 614 C CA . GLU A 1 83 ? -15.210 7.338 -2.227 1.00 90.81 83 GLU A CA 1
ATOM 615 C C . GLU A 1 83 ? -13.810 7.106 -2.836 1.00 90.81 83 GLU A C 1
ATOM 617 O O . GLU A 1 83 ? -12.986 8.022 -2.837 1.00 90.81 83 GLU A O 1
ATOM 622 N N . VAL A 1 84 ? -13.519 5.906 -3.356 1.00 90.94 84 VAL A N 1
ATOM 623 C CA . VAL A 1 84 ? -12.187 5.523 -3.870 1.00 90.94 84 VAL A CA 1
ATOM 624 C C . VAL A 1 84 ? -11.937 5.981 -5.302 1.00 90.94 84 VAL A C 1
ATOM 626 O O . VAL A 1 84 ? -10.802 6.336 -5.617 1.00 90.94 84 VAL A O 1
ATOM 629 N N . VAL A 1 85 ? -12.961 5.977 -6.163 1.00 85.25 85 VAL A N 1
ATOM 630 C CA . VAL A 1 85 ? -12.815 6.280 -7.602 1.00 85.25 85 VAL A CA 1
ATOM 631 C C . VAL A 1 85 ? -12.177 7.652 -7.843 1.00 85.25 85 VAL A C 1
ATOM 633 O O . VAL A 1 85 ? -11.325 7.777 -8.719 1.00 85.25 85 VAL A O 1
ATOM 636 N N . ASP A 1 86 ? -12.523 8.647 -7.026 1.00 77.31 86 ASP A N 1
ATOM 637 C CA . ASP A 1 86 ? -12.036 10.025 -7.165 1.00 77.31 86 ASP A CA 1
ATOM 638 C C . ASP A 1 86 ? -10.906 10.371 -6.175 1.00 77.31 86 ASP A C 1
ATOM 640 O O . ASP A 1 86 ? -10.466 11.522 -6.079 1.00 77.31 86 ASP A O 1
ATOM 644 N N . ALA A 1 87 ? -10.425 9.392 -5.400 1.00 77.19 87 ALA A N 1
ATOM 645 C CA . ALA A 1 87 ? -9.403 9.618 -4.386 1.00 77.19 87 ALA A CA 1
ATOM 646 C C . ALA A 1 87 ? -7.982 9.428 -4.953 1.00 77.19 87 ALA A C 1
ATOM 648 O O . ALA A 1 87 ? -7.633 8.328 -5.398 1.00 77.19 87 ALA A O 1
ATOM 649 N N . PRO A 1 88 ? -7.096 10.442 -4.865 1.00 71.69 88 PRO A N 1
ATOM 650 C CA . PRO A 1 88 ? -5.679 10.238 -5.145 1.00 71.69 88 PRO A CA 1
ATOM 651 C C . PRO A 1 88 ? -5.113 9.222 -4.146 1.00 71.69 88 PRO A C 1
ATOM 653 O O . PRO A 1 88 ? -5.280 9.369 -2.937 1.00 71.69 88 PRO A O 1
ATOM 656 N N . GLY A 1 89 ? -4.483 8.158 -4.650 1.00 76.75 89 GLY A N 1
ATOM 657 C CA . GLY A 1 89 ? -4.039 7.050 -3.797 1.00 76.75 89 GLY A CA 1
ATOM 658 C C . GLY A 1 89 ? -5.194 6.266 -3.155 1.00 76.75 89 GLY A C 1
ATOM 659 O O . GLY A 1 89 ? -5.026 5.712 -2.070 1.00 76.75 89 GLY A O 1
ATOM 660 N N . GLY A 1 90 ? -6.362 6.207 -3.806 1.00 85.25 90 GLY A N 1
ATOM 661 C CA . GLY A 1 90 ? -7.575 5.598 -3.254 1.00 85.25 90 GLY A CA 1
ATOM 662 C C . GLY A 1 90 ? -7.439 4.126 -2.854 1.00 85.25 90 GLY A C 1
ATOM 663 O O . GLY A 1 90 ? -7.995 3.728 -1.836 1.00 85.25 90 GLY A O 1
ATOM 664 N N . LEU A 1 91 ? -6.661 3.318 -3.586 1.00 89.31 91 LEU A N 1
ATOM 665 C CA . LEU A 1 91 ? -6.474 1.892 -3.271 1.00 89.31 91 LEU A CA 1
ATOM 666 C C . LEU A 1 91 ? -5.764 1.658 -1.917 1.00 89.31 91 LEU A C 1
ATOM 668 O O . LEU A 1 91 ? -6.305 0.908 -1.100 1.00 89.31 91 LEU A O 1
ATOM 672 N N . PRO A 1 92 ? -4.611 2.296 -1.621 1.00 84.94 92 PRO A N 1
ATOM 673 C CA . PRO A 1 92 ? -4.031 2.276 -0.277 1.00 84.94 92 PRO A CA 1
ATOM 674 C C . PRO A 1 92 ? -5.001 2.716 0.826 1.00 84.94 92 PRO A C 1
ATOM 676 O O . PRO A 1 92 ? -5.120 2.027 1.839 1.00 84.94 92 PRO A O 1
ATOM 679 N N . LEU A 1 93 ? -5.736 3.816 0.615 1.00 86.38 93 LEU A N 1
ATOM 680 C CA . LEU A 1 93 ? -6.718 4.309 1.588 1.00 86.38 93 LEU A CA 1
ATOM 681 C C . LEU A 1 93 ? -7.832 3.283 1.829 1.00 86.38 93 LEU A C 1
ATOM 683 O O . LEU A 1 93 ? -8.190 3.015 2.973 1.00 86.38 93 LEU A O 1
ATOM 687 N N . MET A 1 94 ? -8.336 2.661 0.761 1.00 91.88 94 MET A N 1
ATOM 688 C CA . MET A 1 94 ? -9.355 1.614 0.827 1.00 91.88 94 MET A CA 1
ATOM 689 C C . MET A 1 94 ? -8.863 0.422 1.642 1.00 91.88 94 MET A C 1
ATOM 691 O O . MET A 1 94 ? -9.579 -0.067 2.513 1.00 91.88 94 MET A O 1
ATOM 695 N N . SER A 1 95 ? -7.631 -0.027 1.387 1.00 90.12 95 SER A N 1
ATOM 696 C CA . SER A 1 95 ? -7.021 -1.139 2.117 1.00 90.12 95 SER A CA 1
ATOM 697 C C . SER A 1 95 ? -6.905 -0.840 3.613 1.00 90.12 95 SER A C 1
ATOM 699 O O . SER A 1 95 ? -7.184 -1.722 4.427 1.00 90.12 95 SER A O 1
ATOM 701 N N . HIS A 1 96 ? -6.501 0.379 3.981 1.00 86.81 96 HIS A N 1
ATOM 702 C CA . HIS A 1 96 ? -6.405 0.789 5.384 1.00 86.81 96 HIS A CA 1
ATOM 703 C C . HIS A 1 96 ? -7.784 0.874 6.037 1.00 86.81 96 HIS A C 1
ATOM 705 O O . HIS A 1 96 ? -8.019 0.269 7.079 1.00 86.81 96 HIS A O 1
ATOM 711 N N . ALA A 1 97 ? -8.739 1.544 5.392 1.00 90.94 97 ALA A N 1
ATOM 712 C CA . ALA A 1 97 ? -10.083 1.693 5.935 1.00 90.94 97 ALA A CA 1
ATOM 713 C C . ALA A 1 97 ? -10.801 0.341 6.108 1.00 90.94 97 ALA A C 1
ATOM 715 O O . ALA A 1 97 ? -11.511 0.139 7.093 1.00 90.94 97 ALA A O 1
ATOM 716 N N . LEU A 1 98 ? -10.584 -0.618 5.201 1.00 93.31 98 LEU A N 1
ATOM 717 C CA . LEU A 1 98 ? -11.094 -1.986 5.336 1.00 93.31 98 LEU A CA 1
ATOM 718 C C . LEU A 1 98 ? -10.466 -2.739 6.511 1.00 93.31 98 LEU A C 1
ATOM 720 O O . LEU A 1 98 ? -11.174 -3.479 7.196 1.00 93.31 98 LEU A O 1
ATOM 724 N N . LEU A 1 99 ? -9.168 -2.550 6.762 1.00 91.12 99 LEU A N 1
ATOM 725 C CA . LEU A 1 99 ? -8.491 -3.134 7.919 1.00 91.12 99 LEU A CA 1
ATOM 726 C C . LEU A 1 99 ? -9.068 -2.592 9.230 1.00 91.12 99 LEU A C 1
ATOM 728 O O . LEU A 1 99 ? -9.404 -3.378 10.117 1.00 91.12 99 LEU A O 1
ATOM 732 N N . GLU A 1 100 ? -9.226 -1.274 9.344 1.00 90.06 100 GLU A N 1
ATOM 733 C CA . GLU A 1 100 ? -9.802 -0.662 10.545 1.00 90.06 100 GLU A CA 1
ATOM 734 C C . GLU A 1 100 ? -11.267 -1.073 10.723 1.00 90.06 100 GLU A C 1
ATOM 736 O O . GLU A 1 100 ? -11.677 -1.499 11.802 1.00 90.06 100 GLU A O 1
ATOM 741 N N . THR A 1 101 ? -12.047 -1.104 9.641 1.00 93.56 101 THR A N 1
ATOM 742 C CA . THR A 1 101 ? -13.422 -1.629 9.680 1.00 93.56 101 THR A CA 1
ATOM 743 C C . THR A 1 101 ? -13.458 -3.084 10.147 1.00 93.56 101 THR A C 1
ATOM 745 O O . THR A 1 101 ? -14.353 -3.480 10.893 1.00 93.56 101 THR A O 1
ATOM 748 N N . TRP A 1 102 ? -12.481 -3.899 9.745 1.00 94.31 102 TRP A N 1
ATOM 749 C CA . TRP A 1 102 ? -12.356 -5.278 10.209 1.00 94.31 102 TRP A CA 1
ATOM 750 C C . TRP A 1 102 ? -12.012 -5.370 11.703 1.00 94.31 102 TRP A C 1
ATOM 752 O O . TRP A 1 102 ? -12.525 -6.270 12.378 1.00 94.31 102 TRP A O 1
ATOM 762 N N . ARG A 1 103 ? -11.202 -4.451 12.243 1.00 91.31 103 ARG A N 1
ATOM 763 C CA . ARG A 1 103 ? -10.927 -4.345 13.690 1.00 91.31 103 ARG A CA 1
ATOM 764 C C . ARG A 1 103 ? -12.186 -3.964 14.478 1.00 91.31 103 ARG A C 1
ATOM 766 O O . ARG A 1 103 ? -12.417 -4.522 15.545 1.00 91.31 103 ARG A O 1
ATOM 773 N N . HIS A 1 104 ? -13.039 -3.116 13.904 1.00 90.44 104 HIS A N 1
ATOM 774 C CA . HIS A 1 104 ? -14.312 -2.660 14.482 1.00 90.44 104 HIS A CA 1
ATOM 775 C C . HIS A 1 104 ? -15.542 -3.493 14.069 1.00 90.44 104 HIS A C 1
ATOM 777 O O . HIS A 1 104 ? -16.684 -3.071 14.265 1.00 90.44 104 HIS A O 1
ATOM 783 N N . ARG A 1 105 ? -15.341 -4.675 13.478 1.00 94.69 105 ARG A N 1
ATOM 784 C CA . ARG A 1 105 ? -16.433 -5.487 12.920 1.00 94.69 105 ARG A CA 1
ATOM 785 C C . ARG A 1 105 ? -17.394 -6.008 13.990 1.00 94.69 105 ARG A C 1
ATOM 787 O O . ARG A 1 105 ? -17.006 -6.299 15.121 1.00 94.69 105 ARG A O 1
ATOM 794 N N . THR A 1 106 ? -18.635 -6.272 13.591 1.00 94.31 106 THR A N 1
ATOM 795 C CA . THR A 1 106 ? -19.618 -6.963 14.438 1.00 94.31 106 THR A CA 1
ATOM 796 C C . THR A 1 106 ? -19.693 -8.435 14.040 1.00 94.31 106 THR A C 1
ATOM 798 O O . THR A 1 106 ? -20.247 -8.798 13.001 1.00 94.31 106 THR A O 1
ATOM 801 N N . GLY A 1 107 ? -19.093 -9.311 14.850 1.00 95.06 107 GLY A N 1
ATOM 802 C CA . GLY A 1 107 ? -18.997 -10.740 14.551 1.00 95.06 107 GLY A CA 1
ATOM 803 C C . GLY A 1 107 ? -18.211 -11.004 13.262 1.00 95.06 107 GLY A C 1
ATOM 804 O O . GLY A 1 107 ? -16.983 -10.902 13.237 1.00 95.06 107 GLY A O 1
ATOM 805 N N . ARG A 1 108 ? -18.925 -11.359 12.188 1.00 95.81 108 ARG A N 1
ATOM 806 C CA . ARG A 1 108 ? -18.357 -11.631 10.852 1.00 95.81 108 ARG A CA 1
ATOM 807 C C . ARG A 1 108 ? -18.683 -10.545 9.825 1.00 95.81 108 ARG A C 1
ATOM 809 O O . ARG A 1 108 ? -18.312 -10.699 8.666 1.00 95.81 108 ARG A O 1
ATOM 816 N N . ALA A 1 109 ? -19.382 -9.487 10.234 1.00 97.06 109 ALA A N 1
ATOM 817 C CA . ALA A 1 109 ? -19.863 -8.443 9.344 1.00 97.06 109 ALA A CA 1
ATOM 818 C C . ALA A 1 109 ? -18.979 -7.191 9.412 1.00 97.06 109 ALA A C 1
ATOM 820 O O . ALA A 1 109 ? -18.801 -6.611 10.484 1.00 97.06 109 ALA A O 1
ATOM 821 N N . LEU A 1 110 ? -18.464 -6.761 8.259 1.00 97.75 110 LEU A N 1
ATOM 822 C CA . LEU A 1 110 ? -17.932 -5.416 8.054 1.00 97.75 110 LEU A CA 1
ATOM 823 C C . LEU A 1 110 ? -19.119 -4.509 7.727 1.00 97.75 110 LEU A C 1
ATOM 825 O O . LEU A 1 110 ? -19.774 -4.689 6.696 1.00 97.75 110 LEU A O 1
ATOM 829 N N . THR A 1 111 ? -19.403 -3.574 8.629 1.00 96.81 111 THR A N 1
ATOM 830 C CA . THR A 1 111 ? -20.613 -2.748 8.601 1.00 96.81 111 THR A CA 1
ATOM 831 C C . THR A 1 111 ? -20.290 -1.291 8.306 1.00 96.81 111 THR A C 1
ATOM 833 O O . THR A 1 111 ? -19.177 -0.827 8.563 1.00 96.81 111 THR A O 1
ATOM 836 N N . VAL A 1 112 ? -21.275 -0.544 7.802 1.00 96.81 112 VAL A N 1
ATOM 837 C CA . VAL A 1 112 ? -21.167 0.916 7.651 1.00 96.81 112 VAL A CA 1
ATOM 838 C C . VAL A 1 112 ? -20.865 1.570 9.000 1.00 96.81 112 VAL A C 1
ATOM 840 O O . VAL A 1 112 ? -20.008 2.441 9.075 1.00 96.81 112 VAL A O 1
ATOM 843 N N . THR A 1 113 ? -21.490 1.101 10.081 1.00 95.56 113 THR A N 1
ATOM 844 C CA . THR A 1 113 ? -21.228 1.612 11.432 1.00 95.56 113 THR A CA 1
ATOM 845 C C . THR A 1 113 ? -19.780 1.381 11.868 1.00 95.56 113 THR A C 1
ATOM 847 O O . THR A 1 113 ? -19.156 2.292 12.404 1.00 95.56 113 THR A O 1
ATOM 850 N N . GLY A 1 114 ? -19.217 0.193 11.616 1.00 92.88 114 GLY A N 1
ATOM 851 C CA . GLY A 1 114 ? -17.810 -0.094 11.918 1.00 92.88 114 GLY A CA 1
ATOM 852 C C . GLY A 1 114 ? -16.852 0.769 11.093 1.00 92.88 114 GLY A C 1
ATOM 853 O O . GLY A 1 114 ? -15.847 1.248 11.610 1.00 92.88 114 GLY A O 1
ATOM 854 N N . TYR A 1 115 ? -17.202 1.030 9.833 1.00 94.19 115 TYR A N 1
ATOM 855 C CA . TYR A 1 115 ? -16.452 1.914 8.942 1.00 94.19 115 TYR A CA 1
ATOM 856 C C . TYR A 1 115 ? -16.469 3.378 9.399 1.00 94.19 115 TYR A C 1
ATOM 858 O O . TYR A 1 115 ? -15.438 4.050 9.391 1.00 94.19 115 TYR A O 1
ATOM 866 N N . GLU A 1 116 ? -17.621 3.882 9.837 1.00 92.31 116 GLU A N 1
ATOM 867 C CA . GLU A 1 116 ? -17.750 5.241 10.372 1.00 92.31 116 GLU A CA 1
ATOM 868 C C . GLU A 1 116 ? -17.032 5.399 11.712 1.00 92.31 116 GLU A C 1
ATOM 870 O O . GLU A 1 116 ? -16.346 6.401 11.921 1.00 92.31 116 GLU A O 1
ATOM 875 N N . ALA A 1 117 ? -17.119 4.392 12.585 1.00 88.12 117 ALA A N 1
ATOM 876 C CA . ALA A 1 117 ? -16.369 4.355 13.838 1.00 88.12 117 ALA A CA 1
ATOM 877 C C . ALA A 1 117 ? -14.850 4.393 13.591 1.00 88.12 117 ALA A C 1
ATOM 879 O O . ALA A 1 117 ? -14.133 5.097 14.300 1.00 88.12 117 ALA A O 1
ATOM 880 N N . ALA A 1 118 ? -14.382 3.719 12.534 1.00 85.62 118 ALA A N 1
ATOM 881 C CA . ALA A 1 118 ? -12.997 3.767 12.069 1.00 85.62 118 ALA A CA 1
ATOM 882 C C . ALA A 1 118 ? -12.604 5.109 11.411 1.00 85.62 118 ALA A C 1
ATOM 884 O O . ALA A 1 118 ? -11.426 5.368 11.180 1.00 85.62 118 ALA A O 1
ATOM 885 N N . GLY A 1 119 ? -13.561 5.994 11.113 1.00 85.44 119 GLY A N 1
ATOM 886 C CA . GLY A 1 119 ? -13.310 7.305 10.509 1.00 85.44 119 GLY A CA 1
ATOM 887 C C . GLY A 1 119 ? -13.424 7.374 8.991 1.00 85.44 119 GLY A C 1
ATOM 888 O O . GLY A 1 119 ? -13.078 8.402 8.410 1.00 85.44 119 GLY A O 1
ATOM 889 N N . GLY A 1 120 ? -13.926 6.325 8.344 1.00 89.12 120 GLY A N 1
ATOM 890 C CA . GLY A 1 120 ? -14.097 6.277 6.895 1.00 89.12 120 GLY A CA 1
ATOM 891 C C . GLY A 1 120 ? -12.780 6.298 6.106 1.00 89.12 120 GLY A C 1
ATOM 892 O O . GLY A 1 120 ? -11.702 6.110 6.665 1.00 89.12 120 GLY A O 1
ATOM 893 N N . LEU A 1 121 ? -12.851 6.544 4.792 1.00 86.31 121 LEU A N 1
ATOM 894 C CA . LEU A 1 121 ? -11.734 6.325 3.863 1.00 86.31 121 LEU A CA 1
ATOM 895 C C . LEU A 1 121 ? -10.505 7.177 4.188 1.00 86.31 121 LEU A C 1
ATOM 897 O O . LEU A 1 121 ? -9.388 6.674 4.265 1.00 86.31 121 LEU A O 1
ATOM 901 N N . ARG A 1 122 ? -10.709 8.487 4.365 1.00 76.88 122 ARG A N 1
ATOM 902 C CA . ARG A 1 122 ? -9.622 9.431 4.672 1.00 76.88 122 ARG A CA 1
ATOM 903 C C . ARG A 1 122 ? -9.341 9.511 6.166 1.00 76.88 122 ARG A C 1
ATOM 905 O O . ARG A 1 122 ? -8.186 9.605 6.571 1.00 76.88 122 ARG A O 1
ATOM 912 N N . GLY A 1 123 ? -10.396 9.483 6.978 1.00 75.81 123 GLY A N 1
ATOM 913 C CA . GLY A 1 123 ? -10.267 9.664 8.416 1.00 75.81 123 GLY A CA 1
ATOM 914 C C . GLY A 1 123 ? -9.611 8.477 9.106 1.00 75.81 123 GLY A C 1
ATOM 915 O O . GLY A 1 123 ? -9.007 8.698 10.143 1.00 75.81 123 GLY A O 1
ATOM 916 N N . ALA A 1 124 ? -9.648 7.265 8.543 1.00 70.94 124 ALA A N 1
ATOM 917 C CA . ALA A 1 124 ? -8.949 6.125 9.132 1.00 70.94 124 ALA A CA 1
ATOM 918 C C . ALA A 1 124 ? -7.425 6.334 9.158 1.00 70.94 124 ALA A C 1
ATOM 920 O O . ALA A 1 124 ? -6.813 6.194 10.209 1.00 70.94 124 ALA A O 1
ATOM 921 N N . VAL A 1 125 ? -6.811 6.747 8.040 1.00 77.25 125 VAL A N 1
ATOM 922 C CA . VAL A 1 125 ? -5.354 6.994 7.999 1.00 77.25 125 VAL A CA 1
ATOM 923 C C . VAL A 1 125 ? -4.978 8.220 8.822 1.00 77.25 125 VAL A C 1
ATOM 925 O O . VAL A 1 125 ? -4.032 8.156 9.600 1.00 77.25 125 VAL A O 1
ATOM 928 N N . VAL A 1 126 ? -5.723 9.324 8.677 1.00 80.94 126 VAL A N 1
ATOM 929 C CA . VAL A 1 126 ? -5.452 10.554 9.438 1.00 80.94 126 VAL A CA 1
ATOM 930 C C . VAL A 1 126 ? -5.559 10.287 10.933 1.00 80.94 126 VAL A C 1
ATOM 932 O O . VAL A 1 126 ? -4.655 10.645 11.668 1.00 80.94 126 VAL A O 1
ATOM 935 N N . ARG A 1 127 ? -6.611 9.604 11.390 1.00 80.50 127 ARG A N 1
ATOM 936 C CA . ARG A 1 127 ? -6.790 9.278 12.807 1.00 80.50 127 ARG A CA 1
ATOM 937 C C . ARG A 1 127 ? -5.663 8.399 13.330 1.00 80.50 127 ARG A C 1
ATOM 939 O O . ARG A 1 127 ? -5.087 8.747 14.348 1.00 80.50 127 ARG A O 1
ATOM 946 N N . THR A 1 128 ? -5.300 7.333 12.615 1.00 80.38 128 THR A N 1
ATOM 947 C CA . THR A 1 128 ? -4.157 6.492 12.999 1.00 80.38 128 THR A CA 1
ATOM 948 C C . THR A 1 128 ? -2.862 7.309 13.074 1.00 80.38 128 THR A C 1
ATOM 950 O O . THR A 1 128 ? -2.086 7.143 14.010 1.00 80.38 128 THR A O 1
ATOM 953 N N . ALA A 1 129 ? -2.623 8.209 12.116 1.00 86.88 129 ALA A N 1
ATOM 954 C CA . ALA A 1 129 ? -1.445 9.070 12.120 1.00 86.88 129 ALA A CA 1
ATOM 955 C C . ALA A 1 129 ? -1.448 10.060 13.295 1.00 86.88 129 ALA A C 1
ATOM 957 O O . ALA A 1 129 ? -0.432 10.186 13.971 1.00 86.88 129 ALA A O 1
ATOM 958 N N . GLU A 1 130 ? -2.575 10.718 13.566 1.00 89.00 130 GLU A N 1
ATOM 959 C CA . GLU A 1 130 ? -2.732 11.664 14.678 1.00 89.00 130 GLU A CA 1
ATOM 960 C C . GLU A 1 130 ? -2.639 10.972 16.045 1.00 89.00 130 GLU A C 1
ATOM 962 O O . GLU A 1 130 ? -2.001 11.502 16.949 1.00 89.00 130 GLU A O 1
ATOM 967 N N . GLU A 1 131 ? -3.210 9.774 16.205 1.00 89.00 131 GLU A N 1
ATOM 968 C CA . GLU A 1 131 ? -3.091 8.965 17.427 1.00 89.00 131 GLU A CA 1
ATOM 969 C C . GLU A 1 131 ? -1.626 8.603 17.696 1.00 89.00 131 GLU A C 1
ATOM 971 O O . GLU A 1 131 ? -1.099 8.902 18.767 1.00 89.00 131 GLU A O 1
ATOM 976 N N . VAL A 1 132 ? -0.933 8.046 16.696 1.00 91.69 132 VAL A N 1
ATOM 977 C CA . VAL A 1 132 ? 0.487 7.688 16.823 1.00 91.69 132 VAL A CA 1
ATOM 978 C C . VAL A 1 132 ? 1.343 8.918 17.099 1.00 91.69 132 VAL A C 1
ATOM 980 O O . VAL A 1 132 ? 2.221 8.864 17.957 1.00 91.69 132 VAL A O 1
ATOM 983 N N . TYR A 1 133 ? 1.106 10.023 16.388 1.00 91.62 133 TYR A N 1
ATOM 984 C CA . TYR A 1 133 ? 1.879 11.252 16.550 1.00 91.62 133 TYR A CA 1
ATOM 985 C C . TYR A 1 133 ? 1.616 11.923 17.906 1.00 91.62 133 TYR A C 1
ATOM 987 O O . TYR A 1 133 ? 2.549 12.431 18.525 1.00 91.62 133 TYR A O 1
ATOM 995 N N . GLY A 1 134 ? 0.376 11.881 18.402 1.00 92.50 134 GLY A N 1
ATOM 996 C CA . GLY A 1 134 ? -0.018 12.420 19.706 1.00 92.50 134 GLY A CA 1
ATOM 997 C C . GLY A 1 134 ? 0.588 11.675 20.900 1.00 92.50 134 GLY A C 1
ATOM 998 O O . GLY A 1 134 ? 0.756 12.265 21.966 1.00 92.50 134 GLY A O 1
ATOM 999 N N . GLU A 1 135 ? 0.966 10.408 20.726 1.00 93.12 135 GLU A N 1
ATOM 1000 C CA . GLU A 1 135 ? 1.683 9.612 21.733 1.00 93.12 135 GLU A CA 1
ATOM 1001 C C . GLU A 1 135 ? 3.203 9.867 21.756 1.00 93.12 135 GLU A C 1
ATOM 1003 O O . GLU A 1 135 ? 3.905 9.389 22.656 1.00 93.12 135 GLU A O 1
ATOM 1008 N N . LEU A 1 136 ? 3.742 10.602 20.776 1.00 94.25 136 LEU A N 1
ATOM 1009 C CA . LEU A 1 136 ? 5.165 10.926 20.717 1.00 94.25 136 LEU A CA 1
ATOM 1010 C C . LEU A 1 136 ? 5.515 12.055 21.688 1.00 94.25 136 LEU A C 1
ATOM 1012 O O . LEU A 1 136 ? 4.822 13.065 21.807 1.00 94.25 136 LEU A O 1
ATOM 1016 N N . THR A 1 137 ? 6.669 11.929 22.340 1.00 94.62 137 THR A N 1
ATOM 1017 C CA . THR A 1 137 ? 7.274 13.067 23.041 1.00 94.62 137 THR A CA 1
ATOM 1018 C C . THR A 1 137 ? 7.727 14.128 22.033 1.00 94.62 137 THR A C 1
ATOM 1020 O O . THR A 1 137 ? 7.972 13.819 20.868 1.00 94.62 137 THR A O 1
ATOM 1023 N N . ALA A 1 138 ? 7.906 15.383 22.459 1.00 94.50 138 ALA A N 1
ATOM 1024 C CA . ALA A 1 138 ? 8.352 16.446 21.549 1.00 94.50 138 ALA A CA 1
ATOM 1025 C C . ALA A 1 138 ? 9.659 16.111 20.779 1.00 94.50 138 ALA A C 1
ATOM 1027 O O . ALA A 1 138 ? 9.697 16.348 19.571 1.00 94.50 138 ALA A O 1
ATOM 1028 N N . PRO A 1 139 ? 10.692 15.494 21.398 1.00 93.06 139 PRO A N 1
ATOM 1029 C CA . PRO A 1 139 ? 11.861 15.008 20.659 1.00 93.06 139 PRO A CA 1
ATOM 1030 C C . PRO A 1 139 ? 11.532 13.906 19.639 1.00 93.06 139 PRO A C 1
ATOM 1032 O O . PRO A 1 139 ? 12.032 13.934 18.517 1.00 93.06 139 PRO A O 1
ATOM 1035 N N . GLN A 1 140 ? 10.660 12.957 19.998 1.00 93.94 140 GLN A N 1
ATOM 1036 C CA . GLN A 1 140 ? 10.226 11.887 19.092 1.00 93.94 140 GLN A CA 1
ATOM 1037 C C . GLN A 1 140 ? 9.408 12.428 17.912 1.00 93.94 140 GLN A C 1
ATOM 1039 O O . GLN A 1 140 ? 9.533 11.920 16.802 1.00 93.94 140 GLN A O 1
ATOM 1044 N N . ALA A 1 141 ? 8.602 13.467 18.127 1.00 94.12 141 ALA A N 1
ATOM 1045 C CA . ALA A 1 141 ? 7.815 14.124 17.090 1.00 94.12 141 ALA A CA 1
ATOM 1046 C C . ALA A 1 141 ? 8.704 14.848 16.058 1.00 94.12 141 ALA A C 1
ATOM 1048 O O . ALA A 1 141 ? 8.492 14.704 14.851 1.00 94.12 141 ALA A O 1
ATOM 1049 N N . ASP A 1 142 ? 9.745 15.564 16.505 1.00 93.81 142 ASP A N 1
ATOM 1050 C CA . ASP A 1 142 ? 10.739 16.156 15.594 1.00 93.81 142 ASP A CA 1
ATOM 1051 C C . ASP A 1 142 ? 11.474 15.076 14.788 1.00 93.81 142 ASP A C 1
ATOM 1053 O O . ASP A 1 142 ? 11.642 15.185 13.568 1.00 93.81 142 ASP A O 1
ATOM 1057 N N . LEU A 1 143 ? 11.842 13.980 15.454 1.00 93.81 143 LEU A N 1
ATOM 1058 C CA . LEU A 1 143 ? 12.486 12.845 14.812 1.00 93.81 143 LEU A CA 1
ATOM 1059 C C . LEU A 1 143 ? 11.580 12.189 13.760 1.00 93.81 143 LEU A C 1
ATOM 1061 O O . LEU A 1 143 ? 12.015 11.982 12.627 1.00 93.81 143 LEU A O 1
ATOM 1065 N N . ALA A 1 144 ? 10.307 11.952 14.087 1.00 94.25 144 ALA A N 1
ATOM 1066 C CA . ALA A 1 144 ? 9.307 11.428 13.160 1.00 94.25 144 ALA A CA 1
ATOM 1067 C C . ALA A 1 144 ? 9.171 12.316 11.921 1.00 94.25 144 ALA A C 1
ATOM 1069 O O . ALA A 1 144 ? 9.213 11.817 10.796 1.00 94.25 144 ALA A O 1
ATOM 1070 N N . ARG A 1 145 ? 9.102 13.641 12.098 1.00 93.81 145 ARG A N 1
ATOM 1071 C CA . ARG A 1 145 ? 9.060 14.591 10.980 1.00 93.81 145 ARG A CA 1
ATOM 1072 C C . ARG A 1 145 ? 10.289 14.462 10.076 1.00 93.81 145 ARG A C 1
ATOM 1074 O O . ARG A 1 145 ? 10.152 14.441 8.853 1.00 93.81 145 ARG A O 1
ATOM 1081 N N . ARG A 1 146 ? 11.490 14.373 10.653 1.00 93.25 146 ARG A N 1
ATOM 1082 C CA . ARG A 1 146 ? 12.749 14.244 9.897 1.00 93.25 146 ARG A CA 1
ATOM 1083 C C . ARG A 1 146 ? 12.856 12.905 9.162 1.00 93.25 146 ARG A C 1
ATOM 1085 O O . ARG A 1 146 ? 13.372 12.891 8.045 1.00 93.25 146 ARG A O 1
ATOM 1092 N N . ILE A 1 147 ? 12.370 11.818 9.765 1.00 92.75 147 ILE A N 1
ATOM 1093 C CA . ILE A 1 147 ? 12.285 10.490 9.142 1.00 92.75 147 ILE A CA 1
ATOM 1094 C C . ILE A 1 147 ? 11.309 10.533 7.964 1.00 92.75 147 ILE A C 1
ATOM 1096 O O . ILE A 1 147 ? 11.704 10.235 6.842 1.00 92.75 147 ILE A O 1
ATOM 1100 N N . LEU A 1 148 ? 10.066 10.978 8.177 1.00 92.25 148 LEU A N 1
ATOM 1101 C CA . LEU A 1 148 ? 9.034 11.003 7.134 1.00 92.25 148 LEU A CA 1
ATOM 1102 C C . LEU A 1 148 ? 9.464 11.827 5.914 1.00 92.25 148 LEU A C 1
ATOM 1104 O O . LEU A 1 148 ? 9.279 11.385 4.785 1.00 92.25 148 LEU A O 1
ATOM 1108 N N . LEU A 1 149 ? 10.113 12.978 6.123 1.00 91.19 149 LEU A N 1
ATOM 1109 C CA . LEU A 1 149 ? 10.643 13.795 5.025 1.00 91.19 149 LEU A CA 1
ATOM 1110 C C . LEU A 1 149 ? 11.776 13.107 4.245 1.00 91.19 149 LEU A C 1
ATOM 1112 O O . LEU A 1 149 ? 11.913 13.343 3.049 1.00 91.19 149 LEU A O 1
ATOM 1116 N N . ARG A 1 150 ? 12.579 12.245 4.884 1.00 91.31 150 ARG A N 1
ATOM 1117 C CA . ARG A 1 150 ? 13.624 11.451 4.207 1.00 91.31 150 ARG A CA 1
ATOM 1118 C C . ARG A 1 150 ? 13.061 10.298 3.377 1.00 91.31 150 ARG A C 1
ATOM 1120 O O . ARG A 1 150 ? 13.742 9.833 2.462 1.00 91.31 150 ARG A O 1
ATOM 1127 N N . LEU A 1 151 ? 11.841 9.861 3.682 1.00 91.81 151 LEU A N 1
ATOM 1128 C CA . LEU A 1 151 ? 11.130 8.788 2.982 1.00 91.81 151 LEU A CA 1
ATOM 1129 C C . LEU A 1 151 ? 10.321 9.287 1.776 1.00 91.81 151 LEU A C 1
ATOM 1131 O O . LEU A 1 151 ? 9.637 8.503 1.113 1.00 91.81 151 LEU A O 1
ATOM 1135 N N . VAL A 1 152 ? 10.421 10.578 1.454 1.00 89.62 152 VAL A N 1
ATOM 1136 C CA . VAL A 1 152 ? 9.839 11.179 0.254 1.00 89.62 152 VAL A CA 1
ATOM 1137 C C . VAL A 1 152 ? 10.963 11.521 -0.720 1.00 89.62 152 VAL A C 1
ATOM 1139 O O . VAL A 1 152 ? 11.951 12.155 -0.358 1.00 89.62 152 VAL A O 1
ATOM 1142 N N . ALA A 1 153 ? 10.814 11.093 -1.969 1.00 86.31 153 ALA A N 1
ATOM 1143 C CA . ALA A 1 153 ? 11.587 11.577 -3.102 1.00 86.31 153 ALA A CA 1
ATOM 1144 C C . ALA A 1 153 ? 10.722 12.609 -3.840 1.00 86.31 153 ALA A C 1
ATOM 1146 O O . ALA A 1 153 ? 9.763 12.203 -4.511 1.00 86.31 153 ALA A O 1
ATOM 1147 N N . PRO A 1 154 ? 11.035 13.914 -3.710 1.00 82.62 154 PRO A N 1
ATOM 1148 C CA . PRO A 1 154 ? 10.334 14.959 -4.437 1.00 82.62 154 PRO A CA 1
ATOM 1149 C C . PRO A 1 154 ? 10.418 14.704 -5.938 1.00 82.62 154 PRO A C 1
ATOM 1151 O O . PRO A 1 154 ? 11.486 14.362 -6.456 1.00 82.62 154 PRO A O 1
ATOM 1154 N N . GLY A 1 155 ? 9.295 14.831 -6.634 1.00 73.50 155 GLY A N 1
ATOM 1155 C CA . GLY A 1 155 ? 9.287 14.708 -8.083 1.00 73.50 155 GLY A CA 1
ATOM 1156 C C . GLY A 1 155 ? 9.621 16.045 -8.741 1.00 73.50 155 GLY A C 1
ATOM 1157 O O . GLY A 1 155 ? 8.872 17.010 -8.613 1.00 73.50 155 GLY A O 1
ATOM 1158 N N . ASP A 1 156 ? 10.713 16.110 -9.505 1.00 68.31 156 ASP A N 1
ATOM 1159 C CA . ASP A 1 156 ? 11.031 17.271 -10.349 1.00 68.31 156 ASP A CA 1
ATOM 1160 C C . ASP A 1 156 ? 10.064 17.323 -11.549 1.00 68.31 156 ASP A C 1
ATOM 1162 O O . ASP A 1 156 ? 10.362 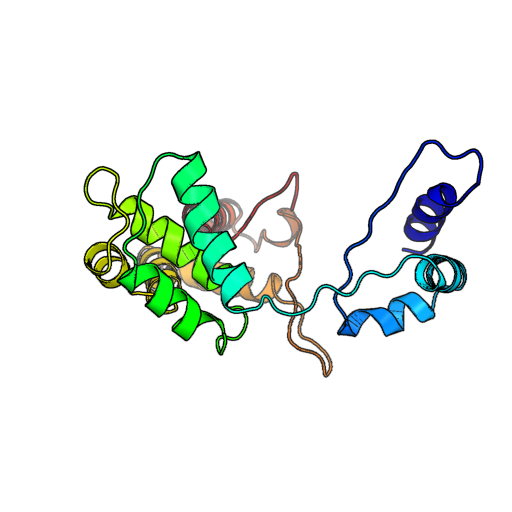16.845 -12.644 1.00 68.31 156 ASP A O 1
ATOM 1166 N N . GLY A 1 157 ? 8.851 17.842 -11.325 1.00 68.62 157 GLY A N 1
ATOM 1167 C CA . GLY A 1 157 ? 7.780 17.913 -12.331 1.00 68.62 157 GLY A CA 1
ATOM 1168 C C . GLY A 1 157 ? 6.925 16.644 -12.464 1.00 68.62 157 GLY A C 1
ATOM 1169 O O . GLY A 1 157 ? 6.073 16.573 -13.348 1.00 68.62 157 GLY A O 1
ATOM 1170 N N . THR A 1 158 ? 7.113 15.660 -11.580 1.00 72.69 158 THR A N 1
ATOM 1171 C CA . THR A 1 158 ? 6.249 14.471 -11.428 1.00 72.69 158 THR A CA 1
ATOM 1172 C C . THR A 1 158 ? 5.684 14.421 -10.005 1.00 72.69 158 THR A C 1
ATOM 1174 O O . THR A 1 158 ? 6.208 15.108 -9.131 1.00 72.69 158 THR A O 1
ATOM 1177 N N . PRO A 1 159 ? 4.609 13.660 -9.727 1.00 77.25 159 PRO A N 1
ATOM 1178 C CA . PRO A 1 159 ? 4.138 13.493 -8.357 1.00 77.25 159 PRO A CA 1
ATOM 1179 C C . PRO A 1 159 ? 5.207 12.844 -7.478 1.00 77.25 159 PRO A C 1
ATOM 1181 O O . PRO A 1 159 ? 5.819 11.854 -7.898 1.00 77.25 159 PRO A O 1
ATOM 1184 N N . ASP A 1 160 ? 5.355 13.353 -6.254 1.00 82.44 160 ASP A N 1
ATOM 1185 C CA . ASP A 1 160 ? 6.276 12.827 -5.247 1.00 82.44 160 ASP A CA 1
ATOM 1186 C C . ASP A 1 160 ? 6.169 11.304 -5.116 1.00 82.44 160 ASP A C 1
ATOM 1188 O O . ASP A 1 160 ? 5.096 10.691 -5.217 1.00 82.44 160 ASP A O 1
ATOM 1192 N N . THR A 1 161 ? 7.317 10.668 -4.914 1.00 81.94 161 THR A N 1
ATOM 1193 C CA . THR A 1 161 ? 7.416 9.212 -4.826 1.00 81.94 161 THR A CA 1
ATOM 1194 C C . THR A 1 161 ? 7.943 8.792 -3.467 1.00 81.94 161 THR A C 1
ATOM 1196 O O . THR A 1 161 ? 8.633 9.545 -2.784 1.00 81.94 161 THR A O 1
ATOM 1199 N N . ARG A 1 162 ? 7.621 7.565 -3.056 1.00 85.69 162 ARG A N 1
ATOM 1200 C CA . ARG A 1 162 ? 8.255 6.975 -1.876 1.00 85.69 162 ARG A CA 1
ATOM 1201 C C . ARG A 1 162 ? 9.752 6.802 -2.137 1.00 85.69 162 ARG A C 1
ATOM 1203 O O . ARG A 1 162 ? 10.143 6.345 -3.214 1.00 85.69 162 ARG A O 1
ATOM 1210 N N . ARG A 1 163 ? 10.567 7.079 -1.130 1.00 87.75 163 ARG A N 1
ATOM 1211 C CA . ARG A 1 163 ? 11.999 6.801 -1.118 1.00 87.75 163 ARG A CA 1
ATOM 1212 C C . ARG A 1 163 ? 12.283 5.729 -0.064 1.00 87.75 163 ARG A C 1
ATOM 1214 O O . ARG A 1 163 ? 12.157 6.027 1.120 1.00 87.75 163 ARG A O 1
ATOM 1221 N N . PRO A 1 164 ? 12.648 4.498 -0.465 1.00 86.50 164 PRO A N 1
ATOM 1222 C CA . PRO A 1 164 ? 13.233 3.538 0.465 1.00 86.50 164 PRO A CA 1
ATOM 1223 C C . PRO A 1 164 ? 14.516 4.121 1.063 1.00 86.50 164 PRO A C 1
ATOM 1225 O O . PRO A 1 164 ? 15.285 4.760 0.337 1.00 86.50 164 PRO A O 1
ATOM 1228 N N . ALA A 1 165 ? 14.743 3.899 2.352 1.00 88.69 165 ALA A N 1
ATOM 1229 C CA . ALA A 1 165 ? 15.941 4.344 3.052 1.00 88.69 165 ALA A CA 1
ATOM 1230 C C . ALA A 1 165 ? 16.434 3.212 3.953 1.00 88.69 165 ALA A C 1
ATOM 1232 O O . ALA A 1 165 ? 15.634 2.531 4.581 1.00 88.69 165 ALA A O 1
ATOM 1233 N N . GLU A 1 166 ? 17.747 3.017 4.023 1.00 87.31 166 GLU A N 1
ATOM 1234 C CA . GLU A 1 166 ? 18.323 2.044 4.950 1.00 87.31 166 GLU A CA 1
ATOM 1235 C C . GLU A 1 166 ? 18.142 2.523 6.393 1.00 87.31 166 GLU A C 1
ATOM 1237 O O . GLU A 1 166 ? 18.229 3.722 6.673 1.00 87.31 166 GLU A O 1
ATOM 1242 N N . HIS A 1 167 ? 17.974 1.592 7.335 1.00 82.06 167 HIS A N 1
ATOM 1243 C CA . HIS A 1 167 ? 17.836 1.924 8.761 1.00 82.06 167 HIS A CA 1
ATOM 1244 C C . HIS A 1 167 ? 18.967 2.831 9.268 1.00 82.06 167 HIS A C 1
ATOM 1246 O O . HIS A 1 167 ? 18.725 3.755 10.040 1.00 82.06 167 HIS A O 1
ATOM 1252 N N . ALA A 1 168 ? 20.197 2.591 8.804 1.00 83.81 168 ALA A N 1
ATOM 1253 C CA . ALA A 1 168 ? 21.363 3.386 9.177 1.00 83.81 168 ALA A CA 1
ATOM 1254 C C . ALA A 1 168 ? 21.280 4.841 8.682 1.00 83.81 168 ALA A C 1
ATOM 1256 O O . ALA A 1 168 ? 21.815 5.739 9.322 1.00 83.81 168 ALA A O 1
ATOM 1257 N N . GLU A 1 169 ? 20.589 5.096 7.569 1.00 85.62 169 GLU A N 1
ATOM 1258 C CA . GLU A 1 169 ? 20.371 6.450 7.051 1.00 85.62 169 GLU A CA 1
ATOM 1259 C C . GLU A 1 169 ? 19.353 7.237 7.893 1.00 85.62 169 GLU A C 1
ATOM 1261 O O . GLU A 1 169 ? 19.357 8.474 7.922 1.00 85.62 169 GLU A O 1
ATOM 1266 N N . LEU A 1 170 ? 18.463 6.509 8.567 1.00 87.00 170 LEU A N 1
ATOM 1267 C CA . LEU A 1 170 ? 17.434 7.065 9.434 1.00 87.00 170 LEU A CA 1
ATOM 1268 C C . LEU A 1 170 ? 17.927 7.284 10.866 1.00 87.00 170 LEU A C 1
ATOM 1270 O O . LEU A 1 170 ? 17.211 7.919 11.636 1.00 87.00 170 LEU A O 1
ATOM 1274 N N . ASP A 1 171 ? 19.131 6.826 11.224 1.00 85.00 171 ASP A N 1
ATOM 1275 C CA . ASP A 1 171 ? 19.751 7.167 12.504 1.00 85.00 171 ASP A CA 1
ATOM 1276 C C . ASP A 1 171 ? 20.225 8.625 12.483 1.00 85.00 171 ASP A C 1
ATOM 1278 O O . ASP A 1 171 ? 21.239 9.003 11.892 1.00 85.00 171 ASP A O 1
ATOM 1282 N N . LEU A 1 172 ? 19.435 9.477 13.127 1.00 84.19 172 LEU A N 1
ATOM 1283 C CA . LEU A 1 172 ? 19.604 10.925 13.117 1.00 84.19 172 LEU A CA 1
ATOM 1284 C C . LEU A 1 172 ? 20.363 11.456 14.341 1.00 84.19 172 LEU A C 1
ATOM 1286 O O . LEU A 1 172 ? 20.193 12.630 14.696 1.00 84.19 172 LEU A O 1
ATOM 1290 N N . GLY A 1 173 ? 21.203 10.610 14.946 1.00 83.12 173 GLY A N 1
ATOM 1291 C CA . GLY A 1 173 ? 21.971 10.903 16.160 1.00 83.12 173 GLY A CA 1
ATOM 1292 C C . GLY A 1 173 ? 21.272 10.471 17.453 1.00 83.12 173 GLY A C 1
ATOM 1293 O O . GLY A 1 173 ? 21.733 10.828 18.533 1.00 83.12 173 GLY A O 1
ATOM 1294 N N . ASP A 1 174 ? 20.174 9.722 17.335 1.00 86.75 174 ASP A N 1
ATOM 1295 C CA . ASP A 1 174 ? 19.404 9.131 18.434 1.00 86.75 174 ASP A CA 1
ATOM 1296 C C . ASP A 1 174 ? 18.836 7.784 17.967 1.00 86.75 174 ASP A C 1
ATOM 1298 O O . ASP A 1 174 ? 17.698 7.686 17.497 1.00 86.75 174 ASP A O 1
ATOM 1302 N N . ALA A 1 175 ? 19.663 6.741 18.042 1.00 87.56 175 ALA A N 1
ATOM 1303 C CA . ALA A 1 175 ? 19.323 5.415 17.537 1.00 87.56 175 ALA A CA 1
ATOM 1304 C C . ALA A 1 175 ? 18.111 4.799 18.257 1.00 87.56 175 ALA A C 1
ATOM 1306 O O . ALA A 1 175 ? 17.269 4.158 17.623 1.00 87.56 175 ALA A O 1
ATOM 1307 N N . ASP A 1 176 ? 18.002 5.000 19.573 1.00 89.19 176 ASP A N 1
ATOM 1308 C CA . ASP A 1 176 ? 16.917 4.430 20.373 1.00 89.19 176 ASP A CA 1
ATOM 1309 C C . ASP A 1 176 ? 15.604 5.183 20.149 1.00 89.19 176 ASP A C 1
ATOM 1311 O O . ASP A 1 176 ? 14.560 4.550 19.964 1.00 89.19 176 ASP A O 1
ATOM 1315 N N . GLY A 1 177 ? 15.648 6.517 20.066 1.00 90.50 177 GLY A N 1
ATOM 1316 C CA . GLY A 1 177 ? 14.496 7.316 19.656 1.00 90.50 177 GLY A CA 1
ATOM 1317 C C . GLY A 1 177 ? 14.037 6.979 18.238 1.00 90.50 177 GLY A C 1
ATOM 1318 O O . GLY A 1 177 ? 12.837 6.826 18.004 1.00 90.50 177 GLY A O 1
ATOM 1319 N N . THR A 1 178 ? 14.979 6.794 17.308 1.00 91.25 178 THR A N 1
ATOM 1320 C CA . THR A 1 178 ? 14.692 6.455 15.902 1.00 91.25 178 THR A CA 1
ATOM 1321 C C . THR A 1 178 ? 13.972 5.119 15.825 1.00 91.25 178 THR A C 1
ATOM 1323 O O . THR A 1 178 ? 12.909 5.028 15.211 1.00 91.25 178 THR A O 1
ATOM 1326 N N . ARG A 1 179 ? 14.507 4.097 16.502 1.00 90.31 179 ARG A N 1
ATOM 1327 C CA . ARG A 1 179 ? 13.904 2.763 16.559 1.00 90.31 179 ARG A CA 1
ATOM 1328 C C . ARG A 1 179 ? 12.495 2.813 17.142 1.00 90.31 179 ARG A C 1
ATOM 1330 O O . ARG A 1 179 ? 11.571 2.307 16.522 1.00 90.31 179 ARG A O 1
ATOM 1337 N N . ALA A 1 180 ? 12.308 3.504 18.267 1.00 91.38 180 ALA A N 1
ATOM 1338 C CA . ALA A 1 180 ? 10.998 3.626 18.903 1.00 91.38 180 ALA A CA 1
ATOM 1339 C C . ALA A 1 180 ? 9.951 4.308 18.000 1.00 91.38 180 ALA A C 1
ATOM 1341 O O . ALA A 1 180 ? 8.785 3.910 17.994 1.00 91.38 180 ALA A O 1
ATOM 1342 N N . VAL A 1 181 ? 10.345 5.334 17.237 1.00 93.38 181 VAL A N 1
ATOM 1343 C CA . VAL A 1 181 ? 9.455 6.004 16.276 1.00 93.38 181 VAL A CA 1
ATOM 1344 C C . VAL A 1 181 ? 9.120 5.085 15.100 1.00 93.38 181 VAL A C 1
ATOM 1346 O O . VAL A 1 181 ? 7.946 4.961 14.750 1.00 93.38 181 VAL A O 1
ATOM 1349 N N . LEU A 1 182 ? 10.120 4.420 14.513 1.00 91.75 182 LEU A N 1
ATOM 1350 C CA . LEU A 1 182 ? 9.913 3.481 13.407 1.00 91.75 182 LEU A CA 1
ATOM 1351 C C . LEU A 1 182 ? 8.995 2.326 13.819 1.00 91.75 182 LEU A C 1
ATOM 1353 O O . LEU A 1 182 ? 8.014 2.066 13.127 1.00 91.75 182 LEU A O 1
ATOM 1357 N N . ASP A 1 183 ? 9.243 1.706 14.974 1.00 91.50 183 ASP A N 1
ATOM 1358 C CA . ASP A 1 183 ? 8.443 0.591 15.488 1.00 91.50 183 ASP A CA 1
ATOM 1359 C C . ASP A 1 183 ? 6.965 0.977 15.634 1.00 91.50 183 ASP A C 1
ATOM 1361 O O . ASP A 1 183 ? 6.078 0.220 15.235 1.00 91.50 183 ASP A O 1
ATOM 1365 N N . ARG A 1 184 ? 6.678 2.186 16.139 1.00 92.88 184 ARG A N 1
ATOM 1366 C CA . ARG A 1 184 ? 5.302 2.696 16.251 1.00 92.88 184 ARG A CA 1
ATOM 1367 C C . ARG A 1 184 ? 4.650 2.923 14.891 1.00 92.88 184 ARG A C 1
ATOM 1369 O O . ARG A 1 184 ? 3.523 2.478 14.677 1.00 92.88 184 ARG A O 1
ATOM 1376 N N . LEU A 1 185 ? 5.346 3.585 13.965 1.00 91.62 185 LEU A N 1
ATOM 1377 C CA . LEU A 1 185 ? 4.824 3.852 12.620 1.00 91.62 185 LEU A CA 1
ATOM 1378 C C . LEU A 1 185 ? 4.562 2.551 11.845 1.00 91.62 185 LEU A C 1
ATOM 1380 O O . LEU A 1 185 ? 3.570 2.450 11.122 1.00 91.62 185 LEU A O 1
ATOM 1384 N N . VAL A 1 186 ? 5.412 1.539 12.020 1.00 91.00 186 VAL A N 1
ATOM 1385 C CA . VAL A 1 186 ? 5.276 0.220 11.387 1.00 91.00 186 VAL A CA 1
ATOM 1386 C C . VAL A 1 186 ? 4.147 -0.589 12.018 1.00 91.00 186 VAL A C 1
ATOM 1388 O O . VAL A 1 186 ? 3.321 -1.149 11.296 1.00 91.00 186 VAL A O 1
ATOM 1391 N N . ALA A 1 187 ? 4.042 -0.605 13.350 1.00 88.38 187 ALA A N 1
ATOM 1392 C CA . ALA A 1 187 ? 2.936 -1.260 14.052 1.00 88.38 187 ALA A CA 1
ATOM 1393 C C . ALA A 1 187 ? 1.572 -0.674 13.642 1.00 88.38 187 ALA A C 1
ATOM 1395 O O . ALA A 1 187 ? 0.592 -1.407 13.474 1.00 88.38 187 ALA A O 1
ATOM 1396 N N . ALA A 1 188 ? 1.530 0.638 13.403 1.00 85.81 188 ALA A N 1
ATOM 1397 C CA . ALA A 1 188 ? 0.371 1.352 12.882 1.00 85.81 188 ALA A CA 1
ATOM 1398 C C . ALA A 1 188 ? 0.167 1.203 11.360 1.00 85.81 188 ALA A C 1
ATOM 1400 O O . ALA A 1 188 ? -0.814 1.714 10.822 1.00 85.81 188 ALA A O 1
ATOM 1401 N N . ARG A 1 189 ? 1.065 0.490 10.664 1.00 83.31 189 ARG A N 1
ATOM 1402 C CA . ARG A 1 189 ? 1.087 0.287 9.202 1.00 83.31 189 ARG A CA 1
ATOM 1403 C C . ARG A 1 189 ? 1.183 1.576 8.382 1.00 83.31 189 ARG A C 1
ATOM 1405 O O . ARG A 1 189 ? 0.807 1.594 7.212 1.00 83.31 189 ARG A O 1
ATOM 1412 N N . LEU A 1 190 ? 1.713 2.637 8.983 1.00 85.94 190 LEU A N 1
ATOM 1413 C CA . LEU A 1 190 ? 2.038 3.889 8.300 1.00 85.94 190 LEU A CA 1
ATOM 1414 C C . LEU A 1 190 ? 3.357 3.770 7.527 1.00 85.94 190 LEU A C 1
ATOM 1416 O O . LEU A 1 190 ? 3.539 4.445 6.518 1.00 85.94 190 LEU A O 1
ATOM 1420 N N . LEU A 1 191 ? 4.246 2.879 7.977 1.00 88.56 191 LEU A N 1
ATOM 1421 C CA . LEU A 1 191 ? 5.463 2.471 7.28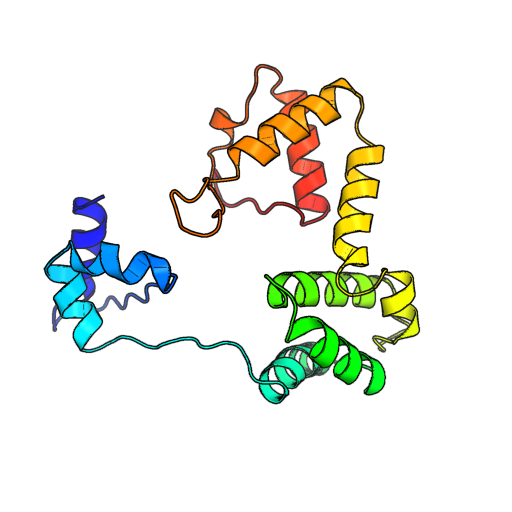2 1.00 88.56 191 LEU A CA 1
ATOM 1422 C C . LEU A 1 191 ? 5.510 0.949 7.114 1.00 88.56 191 LEU A C 1
ATOM 1424 O O . LEU A 1 191 ? 4.862 0.197 7.844 1.00 88.56 191 LEU A O 1
ATOM 1428 N N . THR A 1 192 ? 6.305 0.501 6.150 1.00 85.56 192 THR A N 1
ATOM 1429 C CA . THR A 1 192 ? 6.629 -0.911 5.922 1.00 85.56 192 THR A CA 1
ATOM 1430 C C . THR A 1 192 ? 8.133 -1.087 6.020 1.00 85.56 192 THR A C 1
ATOM 1432 O O . THR A 1 192 ? 8.848 -0.269 5.447 1.00 85.56 192 THR A O 1
ATOM 1435 N N . LEU A 1 193 ? 8.574 -2.153 6.685 1.00 82.94 193 LEU A N 1
ATOM 1436 C CA . LEU A 1 193 ? 9.970 -2.581 6.716 1.00 82.94 193 LEU A CA 1
ATOM 1437 C C . LEU A 1 193 ? 10.129 -3.862 5.900 1.00 82.94 193 LEU A C 1
ATOM 1439 O O . LEU A 1 193 ? 9.274 -4.750 5.960 1.00 82.94 193 LEU A O 1
ATOM 1443 N N . ASP A 1 194 ? 11.223 -3.932 5.165 1.00 75.44 194 ASP A N 1
ATOM 1444 C CA . ASP A 1 194 ? 11.785 -5.113 4.521 1.00 75.44 194 ASP A CA 1
ATOM 1445 C C . ASP A 1 194 ? 13.201 -5.342 5.090 1.00 75.44 194 ASP A C 1
ATOM 1447 O O . ASP A 1 194 ? 13.708 -4.510 5.849 1.00 75.44 194 ASP A O 1
ATOM 1451 N N . ASP A 1 195 ? 13.850 -6.465 4.778 1.00 63.06 195 ASP A N 1
ATOM 1452 C CA . ASP A 1 195 ? 15.173 -6.798 5.329 1.00 63.06 195 ASP A CA 1
ATOM 1453 C C . ASP A 1 195 ? 16.219 -5.706 4.998 1.00 63.06 195 ASP A C 1
ATOM 1455 O O . ASP A 1 195 ? 16.839 -5.693 3.934 1.00 63.06 195 ASP A O 1
ATOM 1459 N N . GLY A 1 196 ? 16.431 -4.787 5.949 1.00 60.66 196 GLY A N 1
ATOM 1460 C CA . GLY A 1 196 ? 17.398 -3.688 5.882 1.00 60.66 196 GLY A CA 1
ATOM 1461 C C . GLY A 1 196 ? 16.871 -2.323 5.403 1.00 60.66 196 GLY A C 1
ATOM 1462 O O . GLY A 1 196 ? 17.656 -1.368 5.433 1.00 60.66 196 GLY A O 1
ATOM 1463 N N . THR A 1 197 ? 15.596 -2.187 5.006 1.00 51.81 197 THR A N 1
ATOM 1464 C CA . THR A 1 197 ? 15.008 -0.937 4.450 1.00 51.81 197 THR A CA 1
ATOM 1465 C C . THR A 1 197 ? 13.543 -0.724 4.788 1.00 51.81 197 THR A C 1
ATOM 1467 O O . THR A 1 197 ? 12.807 -1.729 4.799 1.00 51.81 197 THR A O 1
#

Secondary structure (DSSP, 8-state):
-HHHHHHHHGGGSTT----------GGGHHHHHTSHHHHHHHHHS----PPPPHHHHHHHHHHHHHHTT-EE-HHHHHHHHHHHHTSTTHHHHHHHHHHHHHHT-BTTEE-HHHHHHTTHHHHHHHHHHHHHHHTS-HHHHHHHHHHHHHTEE--SSS--EE----GGGG--S-HHHHHHHHHHHHHTTSS---TT-

Foldseek 3Di:
DVVVVVVQLVCVDPPHPDDDDDDDDPVCVVVLCVDPSSVVVCVVDDDDDDDDDLVSQLCVLQVVLVVVVAAEDPVNSVVLSVVQVPDDVSVVLSVQLSVQLVVQDDPRYSYPVSSVVCVHSVGVVVVLVCVLLVPDDPVLNVLLVVQVVQQWDPDPPDHIDGDDDFLVRSCPVCSPSSVVSVVSCVVSVVDDDDDGD

Radius of gyration: 20.77 Å; chains: 1; bounding box: 49×39×50 Å

pLDDT: mean 88.49, std 7.11, range [51.81, 97.88]

Sequence (197 aa):
RNAFIDRLLTATAADSRLRVVVAVRADFLGRCAEHPGLTAALQDATLLAGPMSREELREAVVRPAAAASLVVERALTARLVDEVVDAPGGLPLMSHALLETWRHRTGRALTVTGYEAAGGLRGAVVRTAEEVYGELTAPQADLARRILLRLVAPGDGTPDTRRPAEHAELDLGDADGTRAVLDRLVAARLLTLDDGT